Protein AF-A0A1J0RCM4-F1 (afdb_monomer_lite)

Structure (mmCIF, N/CA/C/O backbone):
data_AF-A0A1J0RCM4-F1
#
_entry.id   AF-A0A1J0RCM4-F1
#
loop_
_atom_site.group_PDB
_atom_site.id
_atom_site.type_symbol
_atom_site.label_atom_id
_atom_site.label_alt_id
_atom_site.label_comp_id
_atom_site.label_asym_id
_atom_site.label_entity_id
_atom_site.label_seq_id
_atom_site.pdbx_PDB_ins_code
_atom_site.Cartn_x
_atom_site.Cartn_y
_atom_site.Cartn_z
_atom_site.occupancy
_atom_site.B_iso_or_equiv
_atom_site.auth_seq_id
_atom_site.auth_comp_id
_atom_site.auth_asym_id
_atom_site.auth_atom_id
_atom_site.pdbx_PDB_model_num
ATOM 1 N N . MET A 1 1 ? -13.406 -17.274 -15.883 1.00 22.22 1 MET A N 1
ATOM 2 C CA . MET A 1 1 ? -13.933 -17.683 -17.200 1.00 22.22 1 MET A CA 1
ATOM 3 C C . MET A 1 1 ? -12.863 -17.344 -18.228 1.00 22.22 1 MET A C 1
ATOM 5 O O . MET A 1 1 ? -12.580 -16.173 -18.388 1.00 22.22 1 MET A O 1
ATOM 9 N N . TRP A 1 2 ? -12.237 -18.380 -18.796 1.00 24.98 2 TRP A N 1
ATOM 10 C CA . TRP A 1 2 ? -11.418 -18.418 -20.020 1.00 24.98 2 TRP A CA 1
ATOM 11 C C . TRP A 1 2 ? -10.207 -17.475 -20.158 1.00 24.98 2 TRP A C 1
ATOM 13 O O . TRP A 1 2 ? -10.317 -16.319 -20.548 1.00 24.98 2 TRP A O 1
ATOM 23 N N . PHE A 1 3 ? -9.030 -18.076 -19.940 1.00 28.53 3 PHE A N 1
ATOM 24 C CA . PHE A 1 3 ? -7.767 -17.743 -20.602 1.00 28.53 3 PHE A CA 1
ATOM 25 C C . PHE A 1 3 ? -7.977 -17.642 -22.121 1.00 28.53 3 PHE A C 1
ATOM 27 O O . PHE A 1 3 ? -8.441 -18.603 -22.732 1.00 28.53 3 PHE A O 1
ATOM 34 N N . MET A 1 4 ? -7.558 -16.536 -22.735 1.00 30.33 4 MET A N 1
ATOM 35 C CA . MET A 1 4 ? -7.250 -16.499 -24.164 1.00 30.33 4 MET A CA 1
ATOM 36 C C . MET A 1 4 ? -5.783 -16.122 -24.341 1.00 30.33 4 MET A C 1
ATOM 38 O O . MET A 1 4 ? -5.404 -14.955 -24.334 1.00 30.33 4 MET A O 1
ATOM 42 N N . LEU A 1 5 ? -4.964 -17.165 -24.486 1.00 36.78 5 LEU A N 1
ATOM 43 C CA . LEU A 1 5 ? -3.654 -17.105 -25.119 1.00 36.78 5 LEU A CA 1
ATOM 44 C C . LEU A 1 5 ? -3.877 -16.741 -26.596 1.00 36.78 5 LEU A C 1
ATOM 46 O O . LEU A 1 5 ? -4.358 -17.571 -27.367 1.00 36.78 5 LEU A O 1
ATOM 50 N N . ALA A 1 6 ? -3.519 -15.527 -27.006 1.00 29.52 6 ALA A N 1
ATOM 51 C CA . ALA A 1 6 ? -3.380 -15.193 -28.419 1.00 29.52 6 ALA A CA 1
ATOM 52 C C . ALA A 1 6 ? -1.909 -15.362 -28.824 1.00 29.52 6 ALA A C 1
ATOM 54 O O . ALA A 1 6 ? -1.098 -14.443 -28.745 1.00 29.52 6 ALA A O 1
ATOM 55 N N . LEU A 1 7 ? -1.570 -16.586 -29.232 1.00 32.78 7 LEU A N 1
ATOM 56 C CA . LEU A 1 7 ? -0.400 -16.882 -30.053 1.00 32.78 7 LEU A CA 1
ATOM 57 C C . LEU A 1 7 ? -0.657 -16.331 -31.461 1.00 32.78 7 LEU A C 1
ATOM 59 O O . LEU A 1 7 ? -1.441 -16.909 -32.210 1.00 32.78 7 LEU A O 1
ATOM 63 N N . ALA A 1 8 ? 0.021 -15.250 -31.833 1.00 29.64 8 ALA A N 1
ATOM 64 C CA . ALA A 1 8 ? 0.187 -14.862 -33.230 1.00 29.64 8 ALA A CA 1
ATOM 65 C C . ALA A 1 8 ? 1.682 -14.896 -33.557 1.00 29.64 8 ALA A C 1
ATOM 67 O O . ALA A 1 8 ? 2.474 -14.114 -33.038 1.00 29.64 8 ALA A O 1
ATOM 68 N N . VAL A 1 9 ? 2.067 -15.871 -34.376 1.00 34.44 9 VAL A N 1
ATOM 69 C CA . VAL A 1 9 ? 3.432 -16.117 -34.838 1.00 34.44 9 VAL A CA 1
ATOM 70 C C . VAL A 1 9 ? 3.390 -16.201 -36.372 1.00 34.44 9 VAL A C 1
ATOM 72 O O . VAL A 1 9 ? 2.688 -17.051 -36.909 1.00 34.44 9 VAL A O 1
ATOM 75 N N . LEU A 1 10 ? 4.209 -15.339 -37.001 1.00 35.34 10 LEU A N 1
ATOM 76 C CA . LEU A 1 10 ? 4.848 -15.389 -38.338 1.00 35.34 10 LEU A CA 1
ATOM 77 C C . LEU A 1 10 ? 4.061 -15.019 -39.615 1.00 35.34 10 LEU A C 1
ATOM 79 O O . LEU A 1 10 ? 3.123 -15.720 -39.985 1.00 35.34 10 LEU A O 1
ATOM 83 N N . CYS A 1 11 ? 4.587 -14.037 -40.383 1.00 30.33 11 CYS A N 1
ATOM 84 C CA . CYS A 1 11 ? 5.241 -14.250 -41.704 1.00 30.33 11 CYS A CA 1
ATOM 85 C C . CYS A 1 11 ? 5.736 -12.951 -42.431 1.00 30.33 11 CYS A C 1
ATOM 87 O O . CYS A 1 11 ? 4.899 -12.202 -42.916 1.00 30.33 11 CYS A O 1
ATOM 89 N N . PHE A 1 12 ? 7.078 -12.820 -42.589 1.00 36.09 12 PHE A N 1
ATOM 90 C CA . PHE A 1 12 ? 7.938 -12.260 -43.693 1.00 36.09 12 PHE A CA 1
ATOM 91 C C . PHE A 1 12 ? 7.781 -10.797 -44.217 1.00 36.09 12 PHE A C 1
ATOM 93 O O . PHE A 1 12 ? 6.695 -10.252 -44.078 1.00 36.09 12 PHE A O 1
ATOM 100 N N . PRO A 1 13 ? 8.777 -10.162 -44.916 1.00 36.72 13 PRO A N 1
ATOM 101 C CA . PRO A 1 13 ? 10.105 -10.613 -45.393 1.00 36.72 13 PRO A CA 1
ATOM 102 C C . PRO A 1 13 ? 11.314 -9.710 -45.005 1.00 36.72 13 PRO A C 1
ATOM 104 O O . PRO A 1 13 ? 11.163 -8.580 -44.560 1.00 36.72 13 PRO A O 1
ATOM 107 N N . HIS A 1 14 ? 12.535 -10.207 -45.255 1.00 39.91 14 HIS A N 1
ATOM 108 C CA . HIS A 1 14 ? 13.794 -9.455 -45.134 1.00 39.91 14 HIS A CA 1
ATOM 109 C C . HIS A 1 14 ? 13.891 -8.314 -46.166 1.00 39.91 14 HIS A C 1
ATOM 111 O O . HIS A 1 14 ? 13.821 -8.565 -47.372 1.00 39.91 14 HIS A O 1
ATOM 117 N N . GLY A 1 15 ? 14.163 -7.092 -45.700 1.00 25.41 15 GLY A N 1
ATOM 118 C CA . GLY A 1 15 ? 14.541 -5.943 -46.526 1.00 25.41 15 GLY A CA 1
ATOM 119 C C . GLY A 1 15 ? 15.299 -4.902 -45.698 1.00 25.41 15 GLY A C 1
ATOM 120 O O . GLY A 1 15 ? 14.783 -4.391 -44.713 1.00 25.41 15 GLY A O 1
ATOM 121 N N . ALA A 1 16 ? 16.547 -4.623 -46.069 1.00 35.47 16 ALA A N 1
ATOM 122 C CA . ALA A 1 16 ? 17.461 -3.768 -45.317 1.00 35.47 16 ALA A CA 1
ATOM 123 C C . ALA A 1 16 ? 17.068 -2.273 -45.317 1.00 35.47 16 ALA A C 1
ATOM 125 O O . ALA A 1 16 ? 16.639 -1.738 -46.339 1.00 35.47 16 ALA A O 1
ATOM 126 N N . ASN A 1 17 ? 17.368 -1.615 -44.186 1.00 35.16 17 ASN A N 1
ATOM 127 C CA . ASN A 1 17 ? 17.372 -0.167 -43.890 1.00 35.16 17 ASN A CA 1
ATOM 128 C C . ASN A 1 17 ? 16.054 0.501 -43.455 1.00 35.16 17 ASN A C 1
ATOM 130 O O . ASN A 1 17 ? 15.842 1.685 -43.704 1.00 35.16 17 ASN A O 1
ATOM 134 N N . GLY A 1 18 ? 15.233 -0.225 -42.705 1.00 37.25 18 GLY A N 1
ATOM 135 C CA . GLY A 1 18 ? 14.242 0.322 -41.779 1.00 37.25 18 GLY A CA 1
ATOM 136 C C . GLY A 1 18 ? 14.184 -0.592 -40.559 1.00 37.25 18 GLY A C 1
ATOM 137 O O . GLY A 1 18 ? 14.532 -1.768 -40.659 1.00 37.25 18 GLY A O 1
ATOM 138 N N . ALA A 1 19 ? 13.811 -0.073 -39.396 1.00 47.53 19 ALA A N 1
ATOM 139 C CA . ALA A 1 19 ? 13.501 -0.955 -38.285 1.00 47.53 19 ALA A CA 1
ATOM 140 C C . ALA A 1 19 ? 12.273 -1.805 -38.642 1.00 47.53 19 ALA A C 1
ATOM 142 O O . ALA A 1 19 ? 11.250 -1.241 -39.024 1.00 47.53 19 ALA A O 1
ATOM 143 N N . GLU A 1 20 ? 12.370 -3.133 -38.554 1.00 54.16 20 GLU A N 1
ATOM 144 C CA . GLU A 1 20 ? 11.209 -4.005 -38.761 1.00 54.16 20 GLU A CA 1
ATOM 145 C C . GLU A 1 20 ? 10.108 -3.654 -37.738 1.00 54.16 20 GLU A C 1
ATOM 147 O O . GLU A 1 20 ? 10.384 -3.381 -36.564 1.00 54.16 20 GLU A O 1
ATOM 152 N N . GLU A 1 21 ? 8.853 -3.614 -38.187 1.00 61.84 21 GLU A N 1
ATOM 153 C CA . GLU A 1 21 ? 7.723 -3.269 -37.324 1.00 61.84 21 GLU A CA 1
ATOM 154 C C . GLU A 1 21 ? 7.518 -4.336 -36.231 1.00 61.84 21 GLU A C 1
ATOM 156 O O . GLU A 1 21 ? 7.520 -5.537 -36.489 1.00 61.84 21 GLU A O 1
ATOM 161 N N . ASN A 1 22 ? 7.274 -3.883 -35.002 1.00 63.41 22 ASN A N 1
ATOM 162 C CA . ASN A 1 22 ? 6.931 -4.656 -33.807 1.00 63.41 22 ASN A CA 1
ATOM 163 C C . ASN A 1 22 ? 7.960 -5.708 -33.356 1.00 63.41 22 ASN A C 1
ATOM 165 O O . ASN A 1 22 ? 7.596 -6.635 -32.628 1.00 63.41 22 ASN A O 1
ATOM 169 N N . VAL A 1 23 ? 9.239 -5.560 -33.715 1.00 74.00 23 VAL A N 1
ATOM 170 C CA . VAL A 1 23 ? 10.319 -6.467 -33.270 1.00 74.00 23 VAL A CA 1
ATOM 171 C C . VAL A 1 23 ? 10.417 -6.634 -31.752 1.00 74.00 23 VAL A C 1
ATOM 173 O O . VAL A 1 23 ? 10.721 -7.726 -31.286 1.00 74.00 23 VAL A O 1
ATOM 176 N N . ASN A 1 24 ? 10.100 -5.585 -30.993 1.00 79.94 24 ASN A N 1
ATOM 177 C CA . ASN A 1 24 ? 10.142 -5.550 -29.532 1.00 79.94 24 ASN A CA 1
ATOM 178 C C . ASN A 1 24 ? 8.736 -5.530 -28.907 1.00 79.94 24 ASN A C 1
ATOM 180 O O . ASN A 1 24 ? 8.565 -5.185 -27.735 1.00 79.94 24 ASN A O 1
ATOM 184 N N . GLY A 1 25 ? 7.695 -5.835 -29.690 1.00 80.31 25 GLY A N 1
ATOM 185 C CA . GLY A 1 25 ? 6.307 -5.674 -29.258 1.00 80.31 25 GLY A CA 1
ATOM 186 C C . GLY A 1 25 ? 5.918 -6.575 -28.085 1.00 80.31 25 GLY A C 1
ATOM 187 O O . GLY A 1 25 ? 5.119 -6.178 -27.237 1.00 80.31 25 GLY A O 1
ATOM 188 N N . ALA A 1 26 ? 6.507 -7.772 -27.994 1.00 82.88 26 ALA A N 1
ATOM 189 C CA . ALA A 1 26 ? 6.241 -8.692 -26.891 1.00 82.88 26 ALA A CA 1
ATOM 190 C C . ALA A 1 26 ? 6.806 -8.157 -25.566 1.00 82.88 26 ALA A C 1
ATOM 192 O O . ALA A 1 26 ? 6.108 -8.148 -24.552 1.00 82.88 26 ALA A O 1
ATOM 193 N N . GLU A 1 27 ? 8.047 -7.677 -25.586 1.00 85.62 27 GLU A N 1
ATOM 194 C CA . GLU A 1 27 ? 8.733 -7.077 -24.448 1.00 85.62 27 GLU A CA 1
ATOM 195 C C . GLU A 1 27 ? 8.030 -5.786 -24.028 1.00 85.62 27 GLU A C 1
ATOM 197 O O . GLU A 1 27 ? 7.700 -5.622 -22.853 1.00 85.62 27 GLU A O 1
ATOM 202 N N . PHE A 1 28 ? 7.716 -4.915 -24.992 1.00 86.75 28 PHE A N 1
ATOM 203 C CA . PHE A 1 28 ? 6.984 -3.673 -24.756 1.00 86.75 28 PHE A CA 1
ATOM 204 C C . PHE A 1 28 ? 5.639 -3.924 -24.070 1.00 86.75 28 PHE A C 1
ATOM 206 O O . PHE A 1 28 ? 5.333 -3.272 -23.074 1.00 86.75 28 PHE A O 1
ATOM 213 N N . ASN A 1 29 ? 4.859 -4.905 -24.537 1.00 89.12 29 ASN A N 1
ATOM 214 C CA . ASN A 1 29 ? 3.566 -5.211 -23.931 1.00 89.12 29 ASN A CA 1
ATOM 215 C C . ASN A 1 29 ? 3.705 -5.652 -22.463 1.00 89.12 29 ASN A C 1
ATOM 217 O O . ASN A 1 29 ? 2.969 -5.173 -21.600 1.00 89.12 29 ASN A O 1
ATOM 221 N N . VAL A 1 30 ? 4.678 -6.517 -22.157 1.00 89.69 30 VAL A N 1
ATOM 222 C CA . VAL A 1 30 ? 4.944 -6.945 -20.774 1.00 89.69 30 VAL A CA 1
ATOM 223 C C . VAL A 1 30 ? 5.365 -5.760 -19.899 1.00 89.69 30 VAL A C 1
ATOM 225 O O . VAL A 1 30 ? 4.837 -5.598 -18.796 1.00 89.69 30 VAL A O 1
ATOM 228 N N . LEU A 1 31 ? 6.256 -4.892 -20.391 1.00 92.06 31 LEU A N 1
ATOM 229 C CA . LEU A 1 31 ? 6.667 -3.696 -19.652 1.00 92.06 31 LEU A CA 1
ATOM 230 C C . LEU A 1 31 ? 5.522 -2.686 -19.491 1.00 92.06 31 LEU A C 1
ATOM 232 O O . LEU A 1 31 ? 5.479 -1.985 -18.481 1.00 92.06 31 LEU A O 1
ATOM 236 N N . CYS A 1 32 ? 4.565 -2.626 -20.419 1.00 92.62 32 CYS A N 1
ATOM 237 C CA . CYS A 1 32 ? 3.370 -1.797 -20.276 1.00 92.62 32 CYS A CA 1
ATOM 238 C C . CYS A 1 32 ? 2.431 -2.294 -19.176 1.00 92.62 32 CYS A C 1
ATOM 240 O O . CYS A 1 32 ? 1.930 -1.474 -18.406 1.00 92.62 32 CYS A O 1
ATOM 242 N N . HIS A 1 33 ? 2.235 -3.611 -19.047 1.00 92.75 33 HIS A N 1
ATOM 243 C CA . HIS A 1 33 ? 1.489 -4.180 -17.919 1.00 92.75 33 HIS A CA 1
ATOM 244 C C . HIS A 1 33 ? 2.131 -3.800 -16.580 1.00 92.75 33 HIS A C 1
ATOM 246 O O . HIS A 1 33 ? 1.452 -3.280 -15.693 1.00 92.75 33 HIS A O 1
ATOM 252 N N . MET A 1 34 ? 3.453 -3.975 -16.459 1.00 93.50 34 MET A N 1
ATOM 253 C CA . MET A 1 34 ? 4.180 -3.565 -15.255 1.00 93.50 34 MET A CA 1
ATOM 254 C C . MET A 1 34 ? 4.061 -2.059 -15.009 1.00 93.50 34 MET A C 1
ATOM 256 O O . MET A 1 34 ? 3.769 -1.646 -13.891 1.00 93.50 34 MET A O 1
ATOM 260 N N . THR A 1 35 ? 4.245 -1.243 -16.051 1.00 95.31 35 THR A N 1
ATOM 261 C CA . THR A 1 35 ? 4.197 0.222 -15.965 1.00 95.31 35 THR A CA 1
ATOM 262 C C . THR A 1 35 ? 2.842 0.686 -15.448 1.00 95.31 35 THR A C 1
ATOM 264 O O . THR A 1 35 ? 2.800 1.459 -14.500 1.00 95.31 35 THR A O 1
ATOM 267 N N . ASN A 1 36 ? 1.736 0.182 -16.001 1.00 95.44 36 ASN A N 1
ATOM 268 C CA . ASN A 1 36 ? 0.394 0.576 -15.570 1.00 95.44 36 ASN A CA 1
ATOM 269 C C . ASN A 1 36 ? 0.092 0.149 -14.129 1.00 95.44 36 ASN A C 1
ATOM 271 O O . ASN A 1 36 ? -0.503 0.927 -13.384 1.00 95.44 36 ASN A O 1
ATOM 275 N N . MET A 1 37 ? 0.505 -1.057 -13.729 1.00 94.81 37 MET A N 1
ATOM 276 C CA . MET A 1 37 ? 0.341 -1.555 -12.358 1.00 94.81 37 MET A CA 1
ATOM 277 C C . MET A 1 37 ? 1.138 -0.708 -11.354 1.00 94.81 37 MET A C 1
ATOM 279 O O . MET A 1 37 ? 0.587 -0.220 -10.365 1.00 94.81 37 MET A O 1
ATOM 283 N N . LEU A 1 38 ? 2.430 -0.495 -11.624 1.00 94.81 38 LEU A N 1
ATOM 284 C CA . LEU A 1 38 ? 3.325 0.292 -10.771 1.00 94.81 38 LEU A CA 1
ATOM 285 C C . LEU A 1 38 ? 2.893 1.761 -10.706 1.00 94.81 38 LEU A C 1
ATOM 287 O O . LEU A 1 38 ? 2.933 2.366 -9.639 1.00 94.81 38 LEU A O 1
ATOM 291 N N . ASP A 1 39 ? 2.448 2.331 -11.828 1.00 94.12 39 ASP A N 1
ATOM 292 C CA . ASP A 1 39 ? 1.973 3.710 -11.896 1.00 94.12 39 ASP A CA 1
ATOM 293 C C . ASP A 1 39 ? 0.660 3.889 -11.117 1.00 94.12 39 ASP A C 1
ATOM 295 O O . ASP A 1 39 ? 0.467 4.907 -10.454 1.00 94.12 39 ASP A O 1
ATOM 299 N N . ALA A 1 40 ? -0.240 2.907 -11.133 1.00 94.31 40 ALA A N 1
ATOM 300 C CA . ALA A 1 40 ? -1.503 3.012 -10.411 1.00 94.31 40 ALA A CA 1
ATOM 301 C C . ALA A 1 40 ? -1.350 2.953 -8.886 1.00 94.31 40 ALA A C 1
ATOM 303 O O . ALA A 1 40 ? -2.194 3.506 -8.180 1.00 94.31 40 ALA A O 1
ATOM 304 N N . GLU A 1 41 ? -0.306 2.285 -8.377 1.00 92.50 41 GLU A N 1
ATOM 305 C CA . GLU A 1 41 ? -0.064 2.073 -6.937 1.00 92.50 41 GLU A CA 1
ATOM 306 C C . GLU A 1 41 ? -1.279 1.496 -6.190 1.00 92.50 41 GLU A C 1
ATOM 308 O O . GLU A 1 41 ? -1.472 1.720 -4.989 1.00 92.50 41 GLU A O 1
ATOM 313 N N . LYS A 1 42 ? -2.127 0.766 -6.918 1.00 92.50 42 LYS A N 1
ATOM 314 C CA . LYS A 1 42 ? -3.333 0.156 -6.379 1.00 92.50 42 LYS A CA 1
ATOM 315 C C . LYS A 1 42 ? -2.954 -1.190 -5.783 1.00 92.50 42 LYS A C 1
ATOM 317 O O . LYS A 1 42 ? -2.781 -2.154 -6.515 1.00 92.50 42 LYS A O 1
ATOM 322 N N . LEU A 1 43 ? -2.777 -1.234 -4.469 1.00 89.62 43 LEU A N 1
ATOM 323 C CA . LEU A 1 43 ? -2.457 -2.468 -3.755 1.00 89.62 43 LEU A CA 1
ATOM 324 C C . LEU A 1 43 ? -3.707 -3.341 -3.633 1.00 89.62 43 LEU A C 1
ATOM 326 O O . LEU A 1 43 ? -4.809 -2.810 -3.460 1.00 89.62 43 LEU A O 1
ATOM 330 N N . GLU A 1 44 ? -3.528 -4.658 -3.694 1.00 85.00 44 GLU A N 1
ATOM 331 C CA . GLU A 1 44 ? -4.606 -5.591 -3.373 1.00 85.00 44 GLU A CA 1
ATOM 332 C C . GLU A 1 44 ? -5.057 -5.367 -1.923 1.00 85.00 44 GLU A C 1
ATOM 334 O O . GLU A 1 44 ? -4.260 -5.418 -0.982 1.00 85.00 44 GLU A O 1
ATOM 339 N N . GLN A 1 45 ? -6.348 -5.094 -1.733 1.00 74.75 45 GLN A N 1
ATOM 340 C CA . GLN A 1 45 ? -6.916 -4.954 -0.398 1.00 74.75 45 GLN A CA 1
ATOM 341 C C . GLN A 1 45 ? -7.402 -6.307 0.107 1.00 74.75 45 GLN A C 1
ATOM 343 O O . GLN A 1 45 ? -8.223 -6.969 -0.532 1.00 74.75 45 GLN A O 1
ATOM 348 N N . ALA A 1 46 ? -6.983 -6.677 1.315 1.00 66.19 46 ALA A N 1
ATOM 349 C CA . ALA A 1 46 ? -7.628 -7.768 2.026 1.00 66.19 46 ALA A CA 1
ATOM 350 C C . ALA A 1 46 ? -9.112 -7.414 2.242 1.00 66.19 46 ALA A C 1
ATOM 352 O O . ALA A 1 46 ? -9.441 -6.341 2.750 1.00 66.19 46 ALA A O 1
ATOM 353 N N . GLN A 1 47 ? -10.030 -8.304 1.858 1.00 61.19 47 GLN A N 1
ATOM 354 C CA . GLN A 1 47 ? -11.467 -8.096 2.064 1.00 61.19 47 GLN A CA 1
ATOM 355 C C . GLN A 1 47 ? -11.825 -8.203 3.558 1.00 61.19 47 GLN A C 1
ATOM 357 O O . GLN A 1 47 ? -12.292 -9.239 4.026 1.00 61.19 47 GLN A O 1
ATOM 362 N N . THR A 1 48 ? -11.610 -7.132 4.326 1.00 67.88 48 THR A N 1
ATOM 363 C CA . THR A 1 48 ? -11.828 -7.119 5.787 1.00 67.88 48 THR A CA 1
ATOM 364 C C . THR A 1 48 ? -12.800 -6.048 6.264 1.00 67.88 48 THR A C 1
ATOM 366 O O . THR A 1 48 ? -13.198 -6.084 7.426 1.00 67.88 48 THR A O 1
ATOM 369 N N . ALA A 1 49 ? -13.260 -5.140 5.398 1.00 73.38 49 ALA A N 1
ATOM 370 C CA . ALA A 1 49 ? -14.070 -3.984 5.802 1.00 73.38 49 ALA A CA 1
ATOM 371 C C . ALA A 1 49 ? -15.322 -4.356 6.628 1.00 73.38 49 ALA A C 1
ATOM 373 O O . ALA A 1 49 ? -15.618 -3.721 7.642 1.00 73.38 49 ALA A O 1
ATOM 374 N N . HIS A 1 50 ? -16.031 -5.426 6.249 1.00 74.19 50 HIS A N 1
ATOM 375 C CA . HIS A 1 50 ? -17.182 -5.924 7.012 1.00 74.19 50 HIS A CA 1
ATOM 376 C C . HIS A 1 50 ? -16.780 -6.466 8.395 1.00 74.19 50 HIS A C 1
ATOM 378 O O . HIS A 1 50 ? -17.464 -6.211 9.386 1.00 74.19 50 HIS A O 1
ATOM 384 N N . LEU A 1 51 ? -15.661 -7.194 8.480 1.00 78.75 51 LEU A N 1
ATOM 385 C CA . LEU A 1 51 ? -15.154 -7.742 9.741 1.00 78.75 51 LEU A CA 1
ATOM 386 C C . LEU A 1 51 ? -14.693 -6.630 10.684 1.00 78.75 51 LEU A C 1
ATOM 388 O O . LEU A 1 51 ? -14.966 -6.695 11.879 1.00 78.75 51 LEU A O 1
ATOM 392 N N . GLU A 1 52 ? -14.055 -5.589 10.155 1.00 81.31 52 GLU A N 1
ATOM 393 C CA . GLU A 1 52 ? -13.643 -4.424 10.937 1.00 81.31 52 GLU A CA 1
ATOM 394 C C . GLU A 1 52 ? -14.837 -3.658 11.500 1.00 81.31 52 GLU A C 1
ATOM 396 O O . GLU A 1 52 ? -14.836 -3.299 12.676 1.00 81.31 52 GLU A O 1
ATOM 401 N N . SER A 1 53 ? -15.870 -3.438 10.682 1.00 84.88 53 SER A N 1
ATOM 402 C CA . SER A 1 53 ? -17.101 -2.791 11.134 1.00 84.88 53 SER A CA 1
ATOM 403 C C . SER A 1 53 ? -17.787 -3.613 12.227 1.00 84.88 53 SER A C 1
ATOM 405 O O . SER A 1 53 ? -18.104 -3.071 13.285 1.00 84.88 53 SER A O 1
ATOM 407 N N . ALA A 1 54 ? -17.934 -4.926 12.026 1.00 86.81 54 ALA A N 1
ATOM 408 C CA . ALA A 1 54 ? -18.529 -5.817 13.018 1.00 86.81 54 ALA A CA 1
ATOM 409 C C . ALA A 1 54 ? -17.721 -5.855 14.329 1.00 86.81 54 ALA A C 1
ATOM 411 O O . ALA A 1 54 ? -18.304 -5.788 15.413 1.00 86.81 54 ALA A O 1
ATOM 412 N N . ALA A 1 55 ? -16.388 -5.915 14.243 1.00 87.06 55 ALA A N 1
ATOM 413 C CA . ALA A 1 55 ? -15.503 -5.878 15.404 1.00 87.06 55 ALA A CA 1
ATOM 414 C C . ALA A 1 55 ? -15.635 -4.556 16.172 1.00 87.06 55 ALA A C 1
ATOM 416 O O . ALA A 1 55 ? -15.752 -4.573 17.398 1.00 87.06 55 ALA A O 1
ATOM 417 N N . GLN A 1 56 ? -15.692 -3.425 15.463 1.00 89.19 56 GLN A N 1
ATOM 418 C CA . GLN A 1 56 ? -15.875 -2.109 16.069 1.00 89.19 56 GLN A CA 1
ATOM 419 C C . GLN A 1 56 ? -17.237 -1.991 16.764 1.00 89.19 56 GLN A C 1
ATOM 421 O O . GLN A 1 56 ? -17.306 -1.521 17.898 1.00 89.19 56 GLN A O 1
ATOM 426 N N . THR A 1 57 ? -18.316 -2.450 16.124 1.00 91.19 57 THR A N 1
ATOM 427 C CA . THR A 1 57 ? -19.655 -2.469 16.728 1.00 91.19 57 THR A CA 1
ATOM 428 C C . THR A 1 57 ? -19.685 -3.337 17.984 1.00 91.19 57 THR A C 1
ATOM 430 O O . THR A 1 57 ? -20.194 -2.898 19.016 1.00 91.19 57 THR A O 1
ATOM 433 N N . ALA A 1 58 ? -19.109 -4.543 17.931 1.00 91.38 58 ALA A N 1
ATOM 434 C CA . ALA A 1 58 ? -19.044 -5.443 19.079 1.00 91.38 58 ALA A CA 1
ATOM 435 C C . ALA A 1 58 ? -18.230 -4.841 20.234 1.00 91.38 58 ALA A C 1
ATOM 437 O O . ALA A 1 58 ? -18.669 -4.886 21.384 1.00 91.38 58 ALA A O 1
ATOM 438 N N . TRP A 1 59 ? -17.076 -4.240 19.931 1.00 93.19 59 TRP A N 1
ATOM 439 C CA . TRP A 1 59 ? -16.259 -3.519 20.904 1.00 93.19 59 TRP A CA 1
ATOM 440 C C . TRP A 1 59 ? -17.052 -2.395 21.578 1.00 93.19 59 TRP A C 1
ATOM 442 O O . TRP A 1 59 ? -17.145 -2.370 22.805 1.00 93.19 59 TRP A O 1
ATOM 452 N N . THR A 1 60 ? -17.673 -1.510 20.792 1.00 91.88 60 THR A N 1
ATOM 453 C CA . THR A 1 60 ? -18.468 -0.392 21.315 1.00 91.88 60 THR A CA 1
ATOM 454 C C . THR A 1 60 ? -19.616 -0.875 22.198 1.00 91.88 60 THR A C 1
ATOM 456 O O . THR A 1 60 ? -19.853 -0.302 23.258 1.00 91.88 60 THR A O 1
ATOM 459 N N . GLU A 1 61 ? -20.310 -1.948 21.819 1.00 92.88 61 GLU A N 1
ATOM 460 C CA . GLU A 1 61 ? -21.400 -2.486 22.634 1.00 92.88 61 GLU A CA 1
ATOM 461 C C . GLU A 1 61 ? -20.889 -3.058 23.971 1.00 92.88 61 GLU A C 1
ATOM 463 O O . GLU A 1 61 ? -21.463 -2.767 25.022 1.00 92.88 61 GLU A O 1
ATOM 468 N N . ILE A 1 62 ? -19.779 -3.808 23.963 1.00 92.94 62 ILE A N 1
ATOM 469 C CA . ILE A 1 62 ? -19.152 -4.353 25.182 1.00 92.94 62 ILE A CA 1
ATOM 470 C C . ILE A 1 62 ? -18.687 -3.227 26.115 1.00 92.94 62 ILE A C 1
ATOM 472 O O . ILE A 1 62 ? -18.926 -3.287 27.323 1.00 92.94 62 ILE A O 1
ATOM 476 N N . ASP A 1 63 ? -18.046 -2.199 25.566 1.00 91.38 63 ASP A N 1
ATOM 477 C CA . ASP A 1 63 ? -17.558 -1.031 26.302 1.00 91.38 63 ASP A CA 1
ATOM 478 C C . ASP A 1 63 ? -18.716 -0.206 26.901 1.00 91.38 63 ASP A C 1
ATOM 480 O O . ASP A 1 63 ? -18.667 0.204 28.065 1.00 91.38 63 ASP A O 1
ATOM 484 N N . ASN A 1 64 ? -19.825 -0.047 26.172 1.00 91.44 64 ASN A N 1
ATOM 485 C CA . ASN A 1 64 ? -21.027 0.613 26.687 1.00 91.44 64 ASN A CA 1
ATOM 486 C C . ASN A 1 64 ? -21.676 -0.179 27.832 1.00 91.44 64 ASN A C 1
ATOM 488 O O . ASN A 1 64 ? -22.008 0.401 28.870 1.00 91.44 64 ASN A O 1
ATOM 492 N N . ILE A 1 65 ? -21.808 -1.506 27.689 1.00 89.56 65 ILE A N 1
ATOM 493 C CA . ILE A 1 65 ? -22.311 -2.388 28.757 1.00 89.56 65 ILE A CA 1
ATOM 494 C C . ILE A 1 65 ? -21.406 -2.297 29.987 1.00 89.56 65 ILE A C 1
ATOM 496 O O . ILE A 1 65 ? -21.894 -2.192 31.115 1.00 89.56 65 ILE A O 1
ATOM 500 N N . PHE A 1 66 ? -20.088 -2.307 29.795 1.00 88.06 66 PHE A N 1
ATOM 501 C CA . PHE A 1 66 ? -19.150 -2.176 30.900 1.00 88.06 66 PHE A CA 1
ATOM 502 C C . PHE A 1 66 ? -19.244 -0.797 31.569 1.00 88.06 66 PHE A C 1
ATOM 504 O O . PHE A 1 66 ? -19.213 -0.724 32.793 1.00 88.06 66 PHE A O 1
ATOM 511 N N . THR A 1 67 ? -19.454 0.279 30.804 1.00 88.75 67 THR A N 1
ATOM 512 C CA . THR A 1 67 ? -19.606 1.658 31.311 1.00 88.75 67 THR A CA 1
ATOM 513 C C . THR A 1 67 ? -20.790 1.808 32.279 1.00 88.75 67 THR A C 1
ATOM 515 O O . THR A 1 67 ? -20.699 2.563 33.249 1.00 88.75 67 THR A O 1
ATOM 518 N N . ILE A 1 68 ? -21.887 1.069 32.072 1.00 88.81 68 ILE A N 1
ATOM 519 C CA . ILE A 1 68 ? -23.087 1.130 32.932 1.00 88.81 68 ILE A CA 1
ATOM 520 C C . ILE A 1 68 ? -23.158 0.043 34.018 1.00 88.81 68 ILE A C 1
ATOM 522 O O . ILE A 1 68 ? -24.055 0.086 34.860 1.00 88.81 68 ILE A O 1
ATOM 526 N N . THR A 1 69 ? -22.241 -0.927 34.019 1.00 87.31 69 THR A N 1
ATOM 527 C CA . THR A 1 69 ? -22.187 -2.027 35.001 1.00 87.31 69 THR A CA 1
ATOM 528 C C . THR A 1 69 ? -20.880 -2.160 35.809 1.00 87.31 69 THR A C 1
ATOM 530 O O . THR A 1 69 ? -20.654 -3.240 36.381 1.00 87.31 69 THR A O 1
ATOM 533 N N . PRO A 1 70 ? -19.989 -1.148 35.910 1.00 83.25 70 PRO A N 1
ATOM 534 C CA . PRO A 1 70 ? -18.746 -1.341 36.631 1.00 83.25 70 PRO A CA 1
ATOM 535 C C . PRO A 1 70 ? -18.983 -1.209 38.146 1.00 83.25 70 PRO A C 1
ATOM 537 O O . PRO A 1 70 ? -20.087 -0.907 38.607 1.00 83.25 70 PRO A O 1
ATOM 540 N N . ASN A 1 71 ? -17.941 -1.452 38.947 1.00 81.31 71 ASN A N 1
ATOM 541 C CA . ASN A 1 71 ? -18.005 -1.215 40.393 1.00 81.31 71 ASN A CA 1
ATOM 542 C C . ASN A 1 71 ? -18.231 0.278 40.717 1.00 81.31 71 ASN A C 1
ATOM 544 O O . ASN A 1 71 ? -18.007 1.138 39.870 1.00 81.31 71 ASN A O 1
ATOM 548 N N . GLU A 1 72 ? -18.653 0.594 41.943 1.00 80.06 72 GLU A N 1
ATOM 549 C CA . GLU A 1 72 ? -19.022 1.965 42.343 1.00 80.06 72 GLU A CA 1
ATOM 550 C C . GLU A 1 72 ? -17.906 3.002 42.166 1.00 80.06 72 GLU A C 1
ATOM 552 O O . GLU A 1 72 ? -18.172 4.121 41.729 1.00 80.06 72 GLU A O 1
ATOM 557 N N . SER A 1 73 ? -16.657 2.646 42.477 1.00 76.94 73 SER A N 1
ATOM 558 C CA . SER A 1 73 ? -15.518 3.558 42.319 1.00 76.94 73 SER A CA 1
ATOM 559 C C . SER A 1 73 ? -15.289 3.887 40.840 1.00 76.94 73 SER A C 1
ATOM 561 O O . SER A 1 73 ? -15.292 5.057 40.460 1.00 76.94 73 SER A O 1
ATOM 563 N N . TYR A 1 74 ? -15.228 2.864 39.983 1.00 81.75 74 TYR A N 1
ATOM 564 C CA . TYR A 1 74 ? -15.123 3.037 38.531 1.00 81.75 74 TYR A CA 1
ATOM 565 C C . TYR A 1 74 ? -16.342 3.744 37.936 1.00 81.75 74 TYR A C 1
ATOM 567 O O . TYR A 1 74 ? -16.219 4.521 37.001 1.00 81.75 74 TYR A O 1
ATOM 575 N N . TYR A 1 75 ? -17.542 3.480 38.447 1.00 79.25 75 TYR A N 1
ATOM 576 C CA . TYR A 1 75 ? -18.761 4.099 37.941 1.00 79.25 75 TYR A CA 1
ATOM 577 C C . TYR A 1 75 ? -18.746 5.619 38.169 1.00 79.25 75 TYR A C 1
ATOM 579 O O . TYR A 1 75 ? -19.165 6.374 37.290 1.00 79.25 75 TYR A O 1
ATOM 587 N N . LYS A 1 76 ? -18.216 6.073 39.313 1.00 82.31 76 LYS A N 1
ATOM 588 C CA . LYS A 1 76 ? -18.137 7.495 39.687 1.00 82.31 76 LYS A CA 1
ATOM 589 C C . LYS A 1 76 ? -16.976 8.238 39.023 1.00 82.31 76 LYS A C 1
ATOM 591 O O . LYS A 1 76 ? -17.167 9.369 38.574 1.00 82.31 76 LYS A O 1
ATOM 596 N N . GLU A 1 77 ? -15.803 7.610 38.969 1.00 84.31 77 GLU A N 1
ATOM 597 C CA . GLU A 1 77 ? -14.533 8.270 38.616 1.00 84.31 77 GLU A CA 1
ATOM 598 C C . GLU A 1 77 ? -13.893 7.742 37.327 1.00 84.31 77 GLU A C 1
ATOM 600 O O . GLU A 1 77 ? -12.898 8.290 36.850 1.00 84.31 77 GLU A O 1
ATOM 605 N N . GLY A 1 78 ? -14.454 6.688 36.744 1.00 81.81 78 GLY A N 1
ATOM 606 C CA . GLY A 1 78 ? -13.934 6.064 35.539 1.00 81.81 78 GLY A CA 1
ATOM 607 C C . GLY A 1 78 ? -12.664 5.250 35.758 1.00 81.81 78 GLY A C 1
ATOM 608 O O . GLY A 1 78 ? -12.242 5.014 36.895 1.00 81.81 78 GLY A O 1
ATOM 609 N N . PRO A 1 79 ? -12.054 4.789 34.655 1.00 75.94 79 PRO A N 1
ATOM 610 C CA . PRO A 1 79 ? -10.873 3.959 34.705 1.00 75.94 79 PRO A CA 1
ATOM 611 C C . PRO A 1 79 ? -9.654 4.670 35.266 1.00 75.94 79 PRO A C 1
ATOM 613 O O . PRO A 1 79 ? -9.331 5.767 34.819 1.00 75.94 79 PRO A O 1
ATOM 616 N N . LEU A 1 80 ? -8.975 4.035 36.227 1.00 74.25 80 LEU A N 1
ATOM 617 C CA . LEU A 1 80 ? -7.682 4.511 36.713 1.00 74.25 80 LEU A CA 1
ATOM 618 C C . LEU A 1 80 ? -6.620 4.370 35.608 1.00 74.25 80 LEU A C 1
ATOM 620 O O . LEU A 1 80 ? -6.714 3.445 34.793 1.00 74.25 80 LEU A O 1
ATOM 624 N N . PRO A 1 81 ? -5.599 5.247 35.591 1.00 68.69 81 PRO A N 1
ATOM 625 C CA . PRO A 1 81 ? -4.434 5.083 34.728 1.00 68.69 81 PRO A CA 1
ATOM 626 C C . PRO A 1 81 ? -3.789 3.703 34.901 1.00 68.69 81 PRO A C 1
ATOM 628 O O . PRO A 1 81 ? -3.912 3.070 35.954 1.00 68.69 81 PRO A O 1
ATOM 631 N N . GLN A 1 82 ? -3.086 3.239 33.866 1.00 64.06 82 GLN A N 1
ATOM 632 C CA . GLN A 1 82 ? -2.398 1.951 33.912 1.00 64.06 82 GLN A CA 1
ATOM 633 C C . GLN A 1 82 ? -1.431 1.873 35.099 1.00 64.06 82 GLN A C 1
ATOM 635 O O . GLN A 1 82 ? -0.753 2.833 35.469 1.00 64.06 82 GLN A O 1
ATOM 640 N N . THR A 1 83 ? -1.360 0.689 35.700 1.00 53.47 83 THR A N 1
ATOM 641 C CA . THR A 1 83 ? -0.447 0.410 36.806 1.00 53.47 83 THR A CA 1
ATOM 642 C C . THR A 1 83 ? 0.995 0.594 36.321 1.00 53.47 83 THR A C 1
ATOM 644 O O . THR A 1 83 ? 1.415 -0.085 35.389 1.00 53.47 83 THR A O 1
ATOM 647 N N . GLY A 1 84 ? 1.742 1.522 36.928 1.00 56.75 84 GLY A N 1
ATOM 648 C CA . GLY A 1 84 ? 3.115 1.866 36.526 1.00 56.75 84 GLY A CA 1
ATOM 649 C C . GLY A 1 84 ? 3.263 3.181 35.750 1.00 56.75 84 GLY A C 1
ATOM 650 O O . GLY A 1 84 ? 4.389 3.583 35.468 1.00 56.75 84 GLY A O 1
ATOM 651 N N . SER A 1 85 ? 2.169 3.882 35.434 1.00 68.19 85 SER A N 1
ATOM 652 C CA . SER A 1 85 ? 2.241 5.258 34.926 1.00 68.19 85 SER A CA 1
ATOM 653 C C . SER A 1 85 ? 2.681 6.248 36.022 1.00 68.19 85 SER A C 1
ATOM 655 O O . SER A 1 85 ? 2.411 6.005 37.204 1.00 68.19 85 SER A O 1
ATOM 657 N N . PRO A 1 86 ? 3.331 7.376 35.660 1.00 75.62 86 PRO A N 1
ATOM 658 C CA . PRO A 1 86 ? 3.571 8.479 36.589 1.00 75.62 86 PRO A CA 1
ATOM 659 C C . PRO A 1 86 ? 2.264 8.945 37.255 1.00 75.62 86 PRO A C 1
ATOM 661 O O . PRO A 1 86 ? 1.195 8.765 36.661 1.00 75.62 86 PRO A O 1
ATOM 664 N N . PRO A 1 87 ? 2.324 9.560 38.454 1.00 78.69 87 PRO A N 1
ATOM 665 C CA . PRO A 1 87 ? 1.149 10.149 39.085 1.00 78.69 87 PRO A CA 1
ATOM 666 C C . PRO A 1 87 ? 0.409 11.062 38.103 1.00 78.69 87 PRO A C 1
ATOM 668 O O . PRO A 1 87 ? 1.006 11.965 37.521 1.00 78.69 87 PRO A O 1
ATOM 671 N N . GLU A 1 88 ? -0.882 10.799 37.904 1.00 83.00 88 GLU A N 1
ATOM 672 C CA . GLU A 1 88 ? -1.731 11.603 37.025 1.00 83.00 88 GLU A CA 1
ATOM 673 C C . GLU A 1 88 ? -1.826 13.031 37.580 1.00 83.00 88 GLU A C 1
ATOM 675 O O . GLU A 1 88 ? -2.189 13.230 38.743 1.00 83.00 88 GLU A O 1
ATOM 680 N N . GLU A 1 89 ? -1.494 14.028 36.758 1.00 87.12 89 GLU A N 1
ATOM 681 C CA . GLU A 1 89 ? -1.654 15.433 37.131 1.00 87.12 89 GLU A CA 1
ATOM 682 C C . GLU A 1 89 ? -3.128 15.752 37.414 1.00 87.12 89 GLU A C 1
ATOM 684 O O . GLU A 1 89 ? -4.030 15.262 36.731 1.00 87.12 89 GLU A O 1
ATOM 689 N N . GLN A 1 90 ? -3.389 16.624 38.393 1.00 86.62 90 GLN A N 1
ATOM 690 C CA . GLN A 1 90 ? -4.751 16.907 38.860 1.00 86.62 90 GLN A CA 1
ATOM 691 C C . GLN A 1 90 ? -5.691 17.364 37.728 1.00 86.62 90 GLN A C 1
ATOM 693 O O . GLN A 1 90 ? -6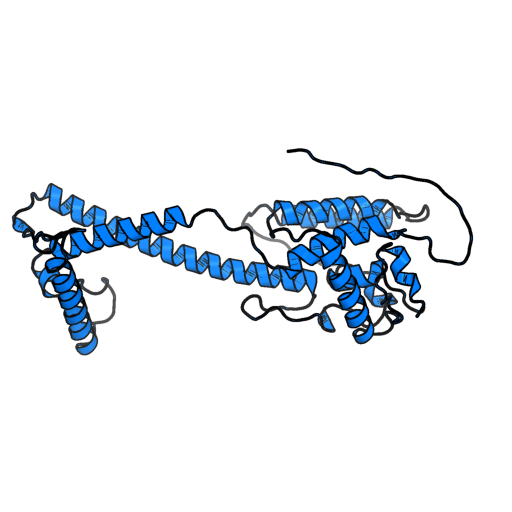.819 16.887 37.638 1.00 86.62 90 GLN A O 1
ATOM 698 N N . GLY A 1 91 ? -5.215 18.218 36.814 1.00 86.75 91 GLY A N 1
ATOM 699 C CA . GLY A 1 91 ? -6.013 18.663 35.666 1.00 86.75 91 GLY A CA 1
ATOM 700 C C . GLY A 1 91 ? -6.353 17.538 34.679 1.00 86.75 91 GLY A C 1
ATOM 701 O O . GLY A 1 91 ? -7.459 17.506 34.138 1.00 86.75 91 GLY A O 1
ATOM 702 N N . ALA A 1 92 ? -5.438 16.583 34.473 1.00 85.94 92 ALA A N 1
ATOM 703 C CA . ALA A 1 92 ? -5.682 15.409 33.635 1.00 85.94 92 ALA A CA 1
ATOM 704 C C . ALA A 1 92 ? -6.702 14.463 34.288 1.00 85.94 92 ALA A C 1
ATOM 706 O O . ALA A 1 92 ? -7.634 14.009 33.621 1.00 85.94 92 ALA A O 1
ATOM 707 N N . LYS A 1 93 ? -6.585 14.263 35.606 1.00 86.75 93 LYS A N 1
ATOM 708 C CA . LYS A 1 93 ? -7.537 13.488 36.406 1.00 86.75 93 LYS A CA 1
ATOM 709 C C . LYS A 1 93 ? -8.950 14.062 36.325 1.00 86.75 93 LYS A C 1
ATOM 711 O O . LYS A 1 93 ? -9.894 13.323 36.044 1.00 86.75 93 LYS A O 1
ATOM 716 N N . ASP A 1 94 ? -9.101 15.367 36.542 1.00 88.88 94 ASP A N 1
ATOM 717 C CA . ASP A 1 94 ? -10.409 16.027 36.514 1.00 88.88 94 ASP A CA 1
ATOM 718 C C . ASP A 1 94 ? -11.056 15.919 35.129 1.00 88.88 94 ASP A C 1
ATOM 720 O O . ASP A 1 94 ? -12.242 15.598 35.020 1.00 88.88 94 ASP A O 1
ATOM 724 N N . LYS A 1 95 ? -10.264 16.089 34.062 1.00 89.75 95 LYS A N 1
ATOM 725 C CA . LYS A 1 95 ? -10.728 15.901 32.685 1.00 89.75 95 LYS A CA 1
ATOM 726 C C . LYS A 1 95 ? -11.176 14.462 32.417 1.00 89.75 95 LYS A C 1
ATOM 728 O O . LYS A 1 95 ? -12.279 14.258 31.920 1.00 89.75 95 LYS A O 1
ATOM 733 N N . ARG A 1 96 ? -10.378 13.462 32.804 1.00 89.38 96 ARG A N 1
ATOM 734 C CA . ARG A 1 96 ? -10.724 12.039 32.648 1.00 89.38 96 ARG A CA 1
ATOM 735 C C . ARG A 1 96 ? -12.038 11.695 33.350 1.00 89.38 96 ARG A C 1
ATOM 737 O O . ARG A 1 96 ? -12.881 11.006 32.773 1.00 89.38 96 ARG A O 1
ATOM 744 N N . ILE A 1 97 ? -12.230 12.183 34.578 1.00 90.25 97 ILE A N 1
ATOM 745 C CA . ILE A 1 97 ? -13.468 11.976 35.340 1.00 90.25 97 ILE A CA 1
ATOM 746 C C . ILE A 1 97 ? -14.655 12.647 34.633 1.00 90.25 97 ILE A C 1
ATOM 748 O O . ILE A 1 97 ? -15.715 12.030 34.510 1.00 90.25 97 ILE A O 1
ATOM 752 N N . GLN A 1 98 ? -14.499 13.882 34.146 1.00 90.94 98 GLN A N 1
ATOM 753 C CA . GLN A 1 98 ? -15.557 14.586 33.412 1.00 90.94 98 GLN A CA 1
ATOM 754 C C . GLN A 1 98 ? -15.947 13.861 32.120 1.00 90.94 98 GLN A C 1
ATOM 756 O O . GLN A 1 98 ? -17.136 13.622 31.897 1.00 90.94 98 GLN A O 1
ATOM 761 N N . ASP A 1 99 ? -14.966 13.453 31.313 1.00 89.75 99 ASP A N 1
ATOM 762 C CA . ASP A 1 99 ? -15.183 12.717 30.063 1.00 89.75 99 ASP A CA 1
ATOM 763 C C . ASP A 1 99 ? -15.901 11.385 30.333 1.00 89.75 99 ASP A C 1
ATOM 765 O O . ASP A 1 99 ? -16.873 11.028 29.657 1.00 89.75 99 ASP A O 1
ATOM 769 N N . TRP A 1 100 ? -15.495 10.680 31.393 1.00 89.88 100 TRP A N 1
ATOM 770 C CA . TRP A 1 100 ? -16.159 9.460 31.839 1.00 89.88 100 TRP A CA 1
ATOM 771 C C . TRP A 1 100 ? -17.618 9.700 32.241 1.00 89.88 100 TRP A C 1
ATOM 773 O O . TRP A 1 100 ? -18.524 8.988 31.798 1.00 89.88 100 TRP A O 1
ATOM 783 N N . GLN A 1 101 ? -17.874 10.719 33.063 1.00 91.38 101 GLN A N 1
ATOM 784 C CA . GLN A 1 101 ? -19.226 11.056 33.501 1.00 91.38 101 GLN A CA 1
ATOM 785 C C . GLN A 1 101 ? -20.120 11.485 32.334 1.00 91.38 101 GLN A C 1
ATOM 787 O O . GLN A 1 101 ? -21.311 11.162 32.339 1.00 91.38 101 GLN A O 1
ATOM 792 N N . ALA A 1 102 ? -19.568 12.179 31.337 1.00 91.38 102 ALA A N 1
ATOM 793 C CA . ALA A 1 102 ? -20.276 12.548 30.118 1.00 91.38 102 ALA A CA 1
ATOM 794 C C . ALA A 1 102 ? -20.673 11.306 29.307 1.00 91.38 102 ALA A C 1
ATOM 796 O O . ALA A 1 102 ? -21.856 11.133 29.002 1.00 91.38 102 ALA A O 1
ATOM 797 N N . LYS A 1 103 ? -19.725 10.392 29.051 1.00 90.75 103 LYS A N 1
ATOM 798 C CA . LYS A 1 103 ? -19.986 9.114 28.367 1.00 90.75 103 LYS A CA 1
ATOM 799 C C . LYS A 1 103 ? -21.050 8.294 29.095 1.00 90.75 103 LYS A C 1
ATOM 801 O O . LYS A 1 103 ? -22.014 7.834 28.486 1.00 90.75 103 LYS A O 1
ATOM 806 N N . ARG A 1 104 ? -20.930 8.160 30.417 1.00 91.12 104 ARG A N 1
ATOM 807 C CA . ARG A 1 104 ? -21.910 7.458 31.256 1.00 91.12 104 ARG A CA 1
ATOM 808 C C . ARG A 1 104 ? -23.313 8.051 31.115 1.00 91.12 104 ARG A C 1
ATOM 810 O O . ARG A 1 104 ? -24.257 7.314 30.835 1.00 91.12 104 ARG A O 1
ATOM 817 N N . LYS A 1 105 ? -23.454 9.375 31.264 1.00 90.38 105 LYS A N 1
ATOM 818 C CA . LYS A 1 105 ? -24.743 10.073 31.098 1.00 90.38 105 LYS A CA 1
ATOM 819 C C . LYS A 1 105 ? -25.320 9.871 29.698 1.00 90.38 105 LYS A C 1
ATOM 821 O O . LYS A 1 105 ? -26.529 9.711 29.556 1.00 90.38 105 LYS A O 1
ATOM 826 N N . GLN A 1 106 ? -24.479 9.868 28.665 1.00 91.56 106 GLN A N 1
ATOM 827 C CA . GLN A 1 106 ? -24.912 9.587 27.299 1.00 91.56 106 GLN A CA 1
ATOM 828 C C . GLN A 1 106 ? -25.507 8.178 27.188 1.00 91.56 106 GLN A C 1
ATOM 830 O O . GLN A 1 106 ? -26.583 8.021 26.614 1.00 91.56 106 GLN A O 1
ATOM 835 N N . MET A 1 107 ? -24.852 7.168 27.770 1.00 91.00 107 MET A N 1
ATOM 836 C CA . MET A 1 107 ? -25.344 5.786 27.735 1.00 91.00 107 MET A CA 1
ATOM 837 C C . MET A 1 107 ? -26.652 5.621 28.513 1.00 91.00 107 MET A C 1
ATOM 839 O O . MET A 1 107 ? -27.588 5.009 28.009 1.00 91.00 107 MET A O 1
ATOM 843 N N . GLU A 1 108 ? -26.764 6.226 29.696 1.00 89.75 108 GLU A N 1
ATOM 844 C CA . GLU A 1 108 ? -27.996 6.213 30.506 1.00 89.75 108 GLU A CA 1
ATOM 845 C C . GLU A 1 108 ? -29.185 6.869 29.792 1.00 89.75 108 GLU A C 1
ATOM 847 O O . GLU A 1 108 ? -30.337 6.465 29.968 1.00 89.75 108 GLU A O 1
ATOM 852 N N . ASN A 1 109 ? -28.910 7.875 28.962 1.00 90.94 109 ASN A N 1
ATOM 853 C CA . ASN A 1 109 ? -29.934 8.578 28.205 1.00 90.94 109 ASN A CA 1
ATOM 854 C C . ASN A 1 109 ? -30.265 7.916 26.865 1.00 90.94 109 ASN A C 1
ATOM 856 O O . ASN A 1 109 ? -31.317 8.237 26.306 1.00 90.94 109 ASN A O 1
ATOM 860 N N . MET A 1 110 ? -29.443 6.981 26.384 1.00 92.25 110 MET A N 1
ATOM 861 C CA . MET A 1 110 ? -29.636 6.320 25.097 1.00 92.25 110 MET A CA 1
ATOM 862 C C . MET A 1 110 ? -30.890 5.441 25.105 1.00 92.25 110 MET A C 1
ATOM 864 O O . MET A 1 110 ? -31.064 4.562 25.955 1.00 92.25 110 MET A O 1
ATOM 868 N N . ASN A 1 111 ? -31.768 5.673 24.135 1.00 93.00 111 ASN A N 1
ATOM 869 C CA . ASN A 1 111 ? -32.957 4.860 23.938 1.00 93.00 111 ASN A CA 1
ATOM 870 C C . ASN A 1 111 ? -32.689 3.716 22.954 1.00 93.00 111 ASN A C 1
ATOM 872 O O . ASN A 1 111 ? -31.760 3.776 22.149 1.00 93.00 111 ASN A O 1
ATOM 876 N N . GLU A 1 112 ? -33.511 2.673 23.033 1.00 90.81 112 GLU A N 1
ATOM 877 C CA . GLU A 1 112 ? -33.583 1.637 22.004 1.00 90.81 112 GLU A CA 1
ATOM 878 C C . GLU A 1 112 ? -33.934 2.262 20.648 1.00 90.81 112 GLU A C 1
ATOM 880 O O . GLU A 1 112 ? -34.645 3.270 20.575 1.00 90.81 112 GLU A O 1
ATOM 885 N N . GLU A 1 113 ? -33.454 1.650 19.569 1.00 87.88 113 GLU A N 1
ATOM 886 C CA . GLU A 1 113 ? -33.788 2.089 18.219 1.00 87.88 113 GLU A CA 1
ATOM 887 C C . GLU A 1 113 ? -35.312 2.071 18.008 1.00 87.88 113 GLU A C 1
ATOM 889 O O . GLU A 1 113 ? -36.007 1.136 18.411 1.00 87.88 113 GLU A O 1
ATOM 894 N N . GLY A 1 114 ? -35.849 3.156 17.442 1.00 89.44 114 GLY A N 1
ATOM 895 C CA . GLY A 1 114 ? -37.294 3.341 17.273 1.00 89.44 114 GLY A CA 1
ATOM 896 C C . GLY A 1 114 ? -38.064 3.687 18.556 1.00 89.44 114 GLY A C 1
ATOM 897 O O . GLY A 1 114 ? -39.294 3.686 18.543 1.00 89.44 114 GLY A O 1
ATOM 898 N N . SER A 1 115 ? -37.382 3.993 19.666 1.00 90.69 115 SER A N 1
ATOM 899 C CA . SER A 1 115 ? -38.014 4.313 20.949 1.00 90.69 115 SER A CA 1
ATOM 900 C C . SER A 1 115 ? -37.608 5.688 21.482 1.00 90.69 115 SER A C 1
ATOM 902 O O . SER A 1 115 ? -36.438 6.062 21.483 1.00 90.69 115 SER A O 1
ATOM 904 N N . THR A 1 116 ? -38.573 6.443 22.011 1.00 88.75 116 THR A N 1
ATOM 905 C CA . THR A 1 116 ? -38.320 7.712 22.720 1.00 88.75 116 THR A CA 1
ATOM 906 C C . THR A 1 116 ? -38.285 7.550 24.242 1.00 88.75 116 THR A C 1
ATOM 908 O O . THR A 1 116 ? -37.839 8.459 24.943 1.00 88.75 116 THR A O 1
ATOM 911 N N . THR A 1 117 ? -38.710 6.394 24.765 1.00 88.25 117 THR A N 1
ATOM 912 C CA . THR A 1 117 ? -38.910 6.170 26.209 1.00 88.25 117 THR A CA 1
ATOM 913 C C . THR A 1 117 ? -38.171 4.953 26.764 1.00 88.25 117 THR A C 1
ATOM 915 O O . THR A 1 117 ? -37.765 4.963 27.926 1.00 88.25 117 THR A O 1
ATOM 918 N N . ARG A 1 118 ? -37.962 3.897 25.965 1.00 89.88 118 ARG A N 1
ATOM 919 C CA . ARG A 1 118 ? -37.250 2.686 26.415 1.00 89.88 118 ARG A CA 1
ATOM 920 C C . ARG A 1 118 ? -35.746 2.899 26.354 1.00 89.88 118 ARG A C 1
ATOM 922 O O . ARG A 1 118 ? -35.205 3.101 25.273 1.00 89.88 118 ARG A O 1
ATOM 929 N N . LYS A 1 119 ? -35.084 2.818 27.510 1.00 91.25 119 LYS A N 1
ATOM 930 C CA . LYS A 1 119 ? -33.623 2.899 27.621 1.00 91.25 119 LYS A CA 1
ATOM 931 C C . LYS A 1 119 ? -32.957 1.637 27.093 1.00 91.25 119 LYS A C 1
ATOM 933 O O . LYS A 1 119 ? -33.290 0.550 27.562 1.00 91.25 119 LYS A O 1
ATOM 938 N N . LYS A 1 120 ? -31.987 1.814 26.189 1.00 92.31 120 LYS A N 1
ATOM 939 C CA . LYS A 1 120 ? -31.141 0.736 25.655 1.00 92.31 120 LYS A CA 1
ATOM 940 C C . LYS A 1 120 ? -30.261 0.146 26.756 1.00 92.31 120 LYS A C 1
ATOM 942 O O . LYS A 1 120 ? -30.132 -1.067 26.878 1.00 92.31 120 LYS A O 1
ATOM 947 N N . TYR A 1 121 ? -29.701 1.016 27.591 1.00 90.81 121 TYR A N 1
ATOM 948 C CA . TYR A 1 121 ? -28.820 0.648 28.690 1.00 90.81 121 TYR A CA 1
ATOM 949 C C . TYR A 1 121 ? -29.507 0.922 30.025 1.00 90.81 121 TYR A C 1
ATOM 951 O O . TYR A 1 121 ? -29.942 2.040 30.298 1.00 90.81 121 TYR A O 1
ATOM 959 N N . LYS A 1 122 ? -29.600 -0.101 30.878 1.00 85.75 122 LYS A N 1
ATOM 960 C CA . LYS A 1 122 ? -30.094 0.036 32.251 1.00 85.75 122 LYS A CA 1
ATOM 961 C C . LYS A 1 122 ? -28.991 -0.355 33.212 1.00 85.75 122 LYS A C 1
ATOM 963 O O . LYS A 1 122 ? -28.489 -1.477 33.157 1.00 85.75 122 LYS A O 1
ATOM 968 N N . ARG A 1 123 ? -28.635 0.568 34.103 1.00 85.38 123 ARG A N 1
ATOM 969 C CA . ARG A 1 123 ? -27.684 0.280 35.169 1.00 85.38 123 ARG A CA 1
ATOM 970 C C . ARG A 1 123 ? -28.227 -0.834 36.059 1.00 85.38 123 ARG A C 1
ATOM 972 O O . ARG A 1 123 ? -29.372 -0.782 36.501 1.00 85.38 123 ARG A O 1
ATOM 979 N N . LYS A 1 124 ? -27.352 -1.781 36.373 1.00 83.31 124 LYS A N 1
ATOM 980 C CA . LYS A 1 124 ? -27.510 -2.720 37.478 1.00 83.31 124 LYS A CA 1
ATOM 981 C C . LYS A 1 124 ? -26.272 -2.599 38.357 1.00 83.31 124 LYS A C 1
ATOM 983 O O . LYS A 1 124 ? -25.161 -2.566 37.821 1.00 83.31 124 LYS A O 1
ATOM 988 N N . ALA A 1 125 ? -26.457 -2.437 39.667 1.00 82.62 125 ALA A N 1
ATOM 989 C CA . ALA A 1 125 ? -25.330 -2.222 40.561 1.00 82.62 125 ALA A CA 1
ATOM 990 C C . ALA A 1 125 ? -24.449 -3.474 40.581 1.00 82.62 125 ALA A C 1
ATOM 992 O O . ALA A 1 125 ? -24.924 -4.599 40.409 1.00 82.62 125 ALA A O 1
ATOM 993 N N . ARG A 1 126 ? -23.136 -3.288 40.756 1.00 81.94 126 ARG A N 1
ATOM 994 C CA . ARG A 1 126 ? -22.181 -4.400 40.654 1.00 81.94 126 ARG A CA 1
ATOM 995 C C . ARG A 1 126 ? -22.429 -5.490 41.702 1.00 81.94 126 ARG A C 1
ATOM 997 O O . ARG A 1 126 ? -22.184 -6.665 41.445 1.00 81.94 126 ARG A O 1
ATOM 1004 N N . GLU A 1 127 ? -22.920 -5.071 42.859 1.00 84.19 127 GLU A N 1
ATOM 1005 C CA . GLU A 1 127 ? -23.326 -5.906 43.990 1.00 84.19 127 GLU A CA 1
ATOM 1006 C C . GLU A 1 127 ? -24.541 -6.799 43.698 1.00 84.19 127 GLU A C 1
ATOM 1008 O O . GLU A 1 127 ? -24.657 -7.870 44.287 1.00 84.19 127 GLU A O 1
ATOM 1013 N N . ASP A 1 128 ? -25.378 -6.433 42.721 1.00 88.19 128 ASP A N 1
ATOM 1014 C CA . ASP A 1 128 ? -26.549 -7.222 42.320 1.00 88.19 128 ASP A CA 1
ATOM 1015 C C . ASP A 1 128 ? -26.198 -8.390 41.378 1.00 88.19 128 ASP A C 1
ATOM 1017 O O . ASP A 1 128 ? -27.072 -9.169 40.972 1.00 88.19 128 ASP A O 1
ATOM 1021 N N . PHE A 1 129 ? -24.938 -8.491 40.943 1.00 87.19 129 PHE A N 1
ATOM 1022 C CA . PHE A 1 129 ? -24.453 -9.594 40.122 1.00 87.19 129 PHE A CA 1
ATOM 1023 C C . PHE A 1 129 ? -23.819 -10.680 40.989 1.00 87.19 129 PHE A C 1
ATOM 1025 O O . PHE A 1 129 ? -23.091 -10.412 41.944 1.00 87.19 129 PHE A O 1
ATOM 1032 N N . SER A 1 130 ? -24.001 -11.943 40.593 1.00 92.19 130 SER A N 1
ATOM 1033 C CA . SER A 1 130 ? -23.205 -13.021 41.179 1.00 92.19 130 SER A CA 1
ATOM 1034 C C . SER A 1 130 ? -21.718 -12.807 40.877 1.00 92.19 130 SER A C 1
ATOM 1036 O O . SER A 1 130 ? -21.358 -12.326 39.799 1.00 92.19 130 SER A O 1
ATOM 1038 N N . LYS A 1 131 ? -20.832 -13.235 41.789 1.00 88.81 131 LYS A N 1
ATOM 1039 C CA . LYS A 1 131 ? -19.369 -13.134 41.604 1.00 88.81 131 LYS A CA 1
ATOM 1040 C C . LYS A 1 131 ? -18.908 -13.703 40.256 1.00 88.81 131 LYS A C 1
ATOM 1042 O O . LYS A 1 131 ? -18.070 -13.104 39.589 1.00 88.81 131 LYS A O 1
ATOM 1047 N N . ALA A 1 132 ? -19.494 -14.825 39.831 1.00 91.19 132 ALA A N 1
ATOM 1048 C CA . ALA A 1 132 ? -19.198 -15.451 38.545 1.00 91.19 132 ALA A CA 1
ATOM 1049 C C . ALA A 1 132 ? -19.615 -14.582 37.343 1.00 91.19 132 ALA A C 1
ATOM 1051 O O . ALA A 1 132 ? -18.902 -14.544 36.343 1.00 91.19 132 ALA A O 1
ATOM 1052 N N . THR A 1 133 ? -20.745 -13.874 37.432 1.00 90.00 133 THR A N 1
ATOM 1053 C CA . THR A 1 133 ? -21.205 -12.960 36.372 1.00 90.00 133 THR A CA 1
ATOM 1054 C C . THR A 1 133 ? -20.297 -11.742 36.282 1.00 90.00 133 THR A C 1
ATOM 1056 O O . THR A 1 133 ? -19.843 -11.402 35.193 1.00 90.00 133 THR A O 1
ATOM 1059 N N . SER A 1 134 ? -19.955 -11.148 37.426 1.00 86.44 134 SER A N 1
ATOM 1060 C CA . SER A 1 134 ? -18.997 -10.045 37.508 1.00 86.44 134 SER A CA 1
ATOM 1061 C C . SER A 1 134 ? -17.647 -10.429 36.890 1.00 86.44 134 SER A C 1
ATOM 1063 O O . SER A 1 134 ? -17.179 -9.775 35.963 1.00 86.44 134 SER A O 1
ATOM 1065 N N . ALA A 1 135 ? -17.070 -11.562 37.300 1.00 88.19 135 ALA A N 1
ATOM 1066 C CA . ALA A 1 135 ? -15.803 -12.037 36.744 1.00 88.19 135 ALA A CA 1
ATOM 1067 C C . ALA A 1 135 ? -15.859 -12.253 35.218 1.00 88.19 135 ALA A C 1
ATOM 1069 O O . ALA A 1 135 ? -14.896 -11.952 34.514 1.00 88.19 135 ALA A O 1
ATOM 1070 N N . LYS A 1 136 ? -16.989 -12.742 34.687 1.00 90.75 136 LYS A N 1
ATOM 1071 C CA . LYS A 1 136 ? -17.188 -12.880 33.237 1.00 90.75 136 LYS A CA 1
ATOM 1072 C C . LYS A 1 136 ? -17.251 -11.525 32.533 1.00 90.75 136 LYS A C 1
ATOM 1074 O O . LYS A 1 136 ? -16.589 -11.376 31.515 1.00 90.75 136 LYS A O 1
ATOM 1079 N N . LEU A 1 137 ? -17.981 -10.547 33.072 1.00 87.94 137 LEU A N 1
ATOM 1080 C CA . LEU A 1 137 ? -18.048 -9.192 32.510 1.00 87.94 137 LEU A CA 1
ATOM 1081 C C . LEU A 1 137 ? -16.660 -8.536 32.454 1.00 87.94 137 LEU A C 1
ATOM 1083 O O . LEU A 1 137 ? -16.283 -8.005 31.412 1.00 87.94 137 LEU A O 1
ATOM 1087 N N . ASP A 1 138 ? -15.875 -8.643 33.531 1.00 86.25 138 ASP A N 1
ATOM 1088 C CA . ASP A 1 138 ? -14.513 -8.087 33.585 1.00 86.25 138 ASP A CA 1
ATOM 1089 C C . ASP A 1 138 ? -13.581 -8.776 32.586 1.00 86.25 138 ASP A C 1
ATOM 1091 O O . ASP A 1 138 ? -12.811 -8.123 31.874 1.00 86.25 138 ASP A O 1
ATOM 1095 N N . LYS A 1 139 ? -13.673 -10.106 32.479 1.00 89.56 139 LYS A N 1
ATOM 1096 C CA . LYS A 1 139 ? -12.886 -10.878 31.514 1.00 89.56 139 LYS A CA 1
ATOM 1097 C C . LYS A 1 139 ? -13.266 -10.542 30.070 1.00 89.56 139 LYS A C 1
ATOM 1099 O O . LYS A 1 139 ? -12.379 -10.390 29.232 1.00 89.56 139 LYS A O 1
ATOM 1104 N N . THR A 1 140 ? -14.557 -10.412 29.770 1.00 91.50 140 THR A N 1
ATOM 1105 C CA . THR A 1 140 ? -15.036 -10.035 28.434 1.00 91.50 140 THR A CA 1
ATOM 1106 C C . THR A 1 140 ? -14.568 -8.633 28.070 1.00 91.50 140 THR A C 1
ATOM 1108 O O . THR A 1 140 ? -13.987 -8.456 27.003 1.00 91.50 140 THR A O 1
ATOM 1111 N N . HIS A 1 141 ? -14.738 -7.661 28.969 1.00 90.75 141 HIS A N 1
ATOM 1112 C CA . HIS A 1 141 ? -14.295 -6.291 28.730 1.00 90.75 141 HIS A CA 1
ATOM 1113 C C . HIS A 1 141 ? -12.776 -6.206 28.536 1.00 90.75 141 HIS A C 1
ATOM 1115 O O . HIS A 1 141 ? -12.320 -5.656 27.540 1.00 90.75 141 HIS A O 1
ATOM 1121 N N . SER A 1 142 ? -11.978 -6.818 29.417 1.00 88.56 142 SER A N 1
ATOM 1122 C CA . SER A 1 142 ? -10.510 -6.815 29.280 1.00 88.56 142 SER A CA 1
ATOM 1123 C C . SER A 1 142 ? -10.023 -7.506 28.000 1.00 88.56 142 SER A C 1
ATOM 1125 O O . SER A 1 142 ? -9.087 -7.028 27.360 1.00 88.56 142 SER A O 1
ATOM 1127 N N . THR A 1 143 ? -10.679 -8.591 27.579 1.00 91.06 143 THR A N 1
ATOM 1128 C CA . THR A 1 143 ? -10.389 -9.244 26.292 1.00 91.06 143 THR A CA 1
ATOM 1129 C C . THR A 1 143 ? -10.715 -8.319 25.123 1.00 91.06 143 THR A C 1
ATOM 1131 O O . THR A 1 143 ? -9.909 -8.197 24.206 1.00 91.06 143 THR A O 1
ATOM 1134 N N . ALA A 1 144 ? -11.864 -7.643 25.168 1.00 91.31 144 ALA A N 1
ATOM 1135 C CA . ALA A 1 144 ? -12.295 -6.736 24.114 1.00 91.31 144 ALA A CA 1
ATOM 1136 C C . ALA A 1 144 ? -11.380 -5.500 24.010 1.00 91.31 144 ALA A C 1
ATOM 1138 O O . ALA A 1 144 ? -11.004 -5.132 22.902 1.00 91.31 144 ALA A O 1
ATOM 1139 N N . VAL A 1 145 ? -10.930 -4.939 25.144 1.00 89.31 145 VAL A N 1
ATOM 1140 C CA . VAL A 1 145 ? -9.933 -3.849 25.191 1.00 89.31 145 VAL A CA 1
ATOM 1141 C C . VAL A 1 145 ? -8.655 -4.267 24.470 1.00 89.31 145 VAL A C 1
ATOM 1143 O O . VAL A 1 145 ? -8.157 -3.526 23.625 1.00 89.31 145 VAL A O 1
ATOM 1146 N N . ARG A 1 146 ? -8.134 -5.463 24.782 1.00 89.38 146 ARG A N 1
ATOM 1147 C CA . ARG A 1 146 ? -6.912 -5.982 24.157 1.00 89.38 146 ARG A CA 1
ATOM 1148 C C . ARG A 1 146 ? -7.091 -6.160 22.652 1.00 89.38 146 ARG A C 1
ATOM 1150 O O . ARG A 1 146 ? -6.294 -5.628 21.898 1.00 89.38 146 ARG A O 1
ATOM 1157 N N . VAL A 1 147 ? -8.156 -6.839 22.222 1.00 89.25 147 VAL A N 1
ATOM 1158 C CA . VAL A 1 147 ? -8.428 -7.079 20.792 1.00 89.25 147 VAL A CA 1
ATOM 1159 C C . VAL A 1 147 ? -8.607 -5.769 20.024 1.00 89.25 147 VAL A C 1
ATOM 1161 O O . VAL A 1 147 ? -8.095 -5.638 18.918 1.00 89.25 147 VAL A O 1
ATOM 1164 N N . ASN A 1 148 ? -9.294 -4.781 20.602 1.00 88.38 148 ASN A N 1
ATOM 1165 C CA . ASN A 1 148 ? -9.439 -3.467 19.982 1.00 88.38 148 ASN A CA 1
ATOM 1166 C C . ASN A 1 148 ? -8.089 -2.732 19.868 1.00 88.38 148 ASN A C 1
ATOM 1168 O O . ASN A 1 148 ? -7.816 -2.096 18.852 1.00 88.38 148 ASN A O 1
ATOM 1172 N N . GLY A 1 149 ? -7.229 -2.850 20.886 1.00 87.38 149 GLY A N 1
ATOM 1173 C CA . GLY A 1 149 ? -5.854 -2.346 20.842 1.00 87.38 149 GLY A CA 1
ATOM 1174 C C . GLY A 1 149 ? -5.007 -3.028 19.765 1.00 87.38 149 GLY A C 1
ATOM 1175 O O . GLY A 1 149 ? -4.361 -2.343 18.973 1.00 87.38 149 GLY A O 1
ATOM 1176 N N . ASP A 1 150 ? -5.067 -4.359 19.683 1.00 87.88 150 ASP A N 1
ATOM 1177 C CA . ASP A 1 150 ? -4.371 -5.150 18.665 1.00 87.88 150 ASP A CA 1
ATOM 1178 C C . ASP A 1 150 ? -4.838 -4.755 17.256 1.00 87.88 150 ASP A C 1
ATOM 1180 O O . ASP A 1 150 ? -4.010 -4.522 16.380 1.00 87.88 150 ASP A O 1
ATOM 1184 N N . LEU A 1 151 ? -6.150 -4.583 17.047 1.00 86.62 151 LEU A N 1
ATOM 1185 C CA . LEU A 1 151 ? -6.715 -4.140 15.771 1.00 86.62 151 LEU A CA 1
ATOM 1186 C C . LEU A 1 151 ? -6.205 -2.750 15.366 1.00 86.62 151 LEU A C 1
ATOM 1188 O O . LEU A 1 151 ? -5.833 -2.545 14.211 1.00 86.62 151 LEU A O 1
ATOM 1192 N N . ALA A 1 152 ? -6.172 -1.795 16.300 1.00 85.62 152 ALA A N 1
ATOM 1193 C CA . ALA A 1 152 ? -5.642 -0.459 16.037 1.00 85.62 152 ALA A CA 1
ATOM 1194 C C . ALA A 1 152 ? -4.151 -0.505 15.658 1.00 85.62 152 ALA A C 1
ATOM 1196 O O . ALA A 1 152 ? -3.740 0.135 14.689 1.00 85.62 152 ALA A O 1
ATOM 1197 N N . ASN A 1 153 ? -3.361 -1.314 16.371 1.00 87.00 153 ASN A N 1
ATOM 1198 C CA . ASN A 1 153 ? -1.948 -1.521 16.067 1.00 87.00 153 ASN A CA 1
ATOM 1199 C C . ASN A 1 153 ? -1.752 -2.174 14.688 1.00 87.00 153 ASN A C 1
ATOM 1201 O O . ASN A 1 153 ? -0.959 -1.694 13.882 1.00 87.00 153 ASN A O 1
ATOM 1205 N N . THR A 1 154 ? -2.519 -3.218 14.361 1.00 86.25 154 THR A N 1
ATOM 1206 C CA . THR A 1 154 ? -2.476 -3.861 13.041 1.00 86.25 154 THR A CA 1
ATOM 1207 C C . THR A 1 154 ? -2.816 -2.879 11.922 1.00 86.25 154 THR A C 1
ATOM 1209 O O . THR A 1 154 ? -2.115 -2.859 10.916 1.00 86.25 154 THR A O 1
ATOM 1212 N N . LYS A 1 155 ? -3.822 -2.010 12.095 1.00 85.12 155 LYS A N 1
ATOM 1213 C CA . LYS A 1 155 ? -4.148 -0.963 11.109 1.00 85.12 155 LYS A CA 1
ATOM 1214 C C . LYS A 1 155 ? -2.984 -0.004 10.871 1.00 85.12 155 LYS A C 1
ATOM 1216 O O . LYS A 1 155 ? -2.689 0.337 9.728 1.00 85.12 155 LYS A O 1
ATOM 1221 N N . GLN A 1 156 ? -2.299 0.406 11.937 1.00 86.69 156 GLN A N 1
ATOM 1222 C CA . GLN A 1 156 ? -1.121 1.264 11.831 1.00 86.69 156 GLN A CA 1
ATOM 1223 C C . GLN A 1 156 ? 0.044 0.557 11.120 1.00 86.69 156 GLN A C 1
ATOM 1225 O O . GLN A 1 156 ? 0.720 1.168 10.287 1.00 86.69 156 GLN A O 1
ATOM 1230 N N . LEU A 1 157 ? 0.264 -0.727 11.417 1.00 87.56 157 LEU A N 1
ATOM 1231 C CA . LEU A 1 157 ? 1.273 -1.543 10.743 1.00 87.56 157 LEU A CA 1
ATOM 1232 C C . LEU A 1 157 ? 0.960 -1.689 9.252 1.00 87.56 157 LEU A C 1
ATOM 1234 O O . LEU A 1 157 ? 1.844 -1.446 8.441 1.00 87.56 157 LEU A O 1
ATOM 1238 N N . ILE A 1 158 ? -0.292 -1.981 8.885 1.00 86.62 158 ILE A N 1
ATOM 1239 C CA . ILE A 1 158 ? -0.726 -2.052 7.482 1.00 86.62 158 ILE A CA 1
ATOM 1240 C C . ILE A 1 158 ? -0.432 -0.732 6.767 1.00 86.62 158 ILE A C 1
ATOM 1242 O O . ILE A 1 158 ? 0.255 -0.744 5.755 1.00 86.62 158 ILE A O 1
ATOM 1246 N N . ALA A 1 159 ? -0.845 0.414 7.316 1.00 87.62 159 ALA A N 1
ATOM 1247 C CA . ALA A 1 159 ? -0.579 1.717 6.696 1.00 87.62 159 ALA A CA 1
ATOM 1248 C C . ALA A 1 159 ? 0.930 2.013 6.532 1.00 87.62 159 ALA A C 1
ATOM 1250 O O . ALA A 1 159 ? 1.365 2.626 5.550 1.00 87.62 159 ALA A O 1
ATOM 1251 N N . THR A 1 160 ? 1.745 1.554 7.487 1.00 88.50 160 THR A N 1
ATOM 1252 C CA . THR A 1 160 ? 3.209 1.660 7.415 1.00 88.50 160 THR A CA 1
ATOM 1253 C C . THR A 1 160 ? 3.774 0.780 6.300 1.00 88.50 160 THR A C 1
ATOM 1255 O O . THR A 1 160 ? 4.617 1.237 5.528 1.00 88.50 160 THR A O 1
ATOM 1258 N N . GLU A 1 161 ? 3.305 -0.460 6.179 1.00 89.88 161 GLU A N 1
ATOM 1259 C CA . GLU A 1 161 ? 3.726 -1.375 5.117 1.00 89.88 161 GLU A CA 1
ATOM 1260 C C . GLU A 1 161 ? 3.238 -0.919 3.737 1.00 89.88 161 GLU A C 1
ATOM 1262 O O . GLU A 1 161 ? 4.022 -0.933 2.795 1.00 89.88 161 GLU A O 1
ATOM 1267 N N . GLU A 1 162 ? 2.017 -0.395 3.602 1.00 90.94 162 GLU A N 1
ATOM 1268 C CA . GLU A 1 162 ? 1.539 0.208 2.349 1.00 90.94 162 GLU A CA 1
ATOM 1269 C C . GLU A 1 162 ? 2.459 1.340 1.878 1.00 90.94 162 GLU A C 1
ATOM 1271 O O . GLU A 1 162 ? 2.756 1.463 0.688 1.00 90.94 162 GLU A O 1
ATOM 1276 N N . THR A 1 163 ? 2.941 2.159 2.815 1.00 93.56 163 THR A N 1
ATOM 1277 C CA . THR A 1 163 ? 3.898 3.233 2.529 1.00 93.56 163 THR A CA 1
ATOM 1278 C C . THR A 1 163 ? 5.225 2.665 2.020 1.00 93.56 163 THR A C 1
ATOM 1280 O O . THR A 1 163 ? 5.780 3.181 1.049 1.00 93.56 163 THR A O 1
ATOM 1283 N N . LYS A 1 164 ? 5.728 1.583 2.624 1.00 92.81 164 LYS A N 1
ATOM 1284 C CA . LYS A 1 164 ? 6.951 0.908 2.161 1.00 92.81 164 LYS A CA 1
ATOM 1285 C C . LYS A 1 164 ? 6.764 0.276 0.785 1.00 92.81 164 LYS A C 1
ATOM 1287 O O . LYS A 1 164 ? 7.605 0.483 -0.080 1.00 92.81 164 LYS A O 1
ATOM 1292 N N . ILE A 1 165 ? 5.649 -0.412 0.548 1.00 92.44 165 ILE A N 1
ATOM 1293 C CA . ILE A 1 165 ? 5.349 -1.023 -0.752 1.00 92.44 165 ILE A CA 1
ATOM 1294 C C . ILE A 1 165 ? 5.279 0.059 -1.830 1.00 92.44 165 ILE A C 1
ATOM 1296 O O . ILE A 1 165 ? 5.947 -0.059 -2.850 1.00 92.44 165 ILE A O 1
ATOM 1300 N N . LYS A 1 166 ? 4.552 1.160 -1.599 1.00 94.81 166 LYS A N 1
ATOM 1301 C CA . LYS A 1 166 ? 4.499 2.288 -2.547 1.00 94.81 166 LYS A CA 1
ATOM 1302 C C . LYS A 1 166 ? 5.876 2.862 -2.839 1.00 94.81 166 LYS A C 1
ATOM 1304 O O . LYS A 1 166 ? 6.157 3.183 -3.988 1.00 94.81 166 LYS A O 1
ATOM 1309 N N . LYS A 1 167 ? 6.736 2.980 -1.826 1.00 94.81 167 LYS A N 1
ATOM 1310 C CA . LYS A 1 167 ? 8.133 3.359 -2.033 1.00 94.81 167 LYS A CA 1
ATOM 1311 C C . LYS A 1 167 ? 8.813 2.389 -3.006 1.00 94.81 167 LYS A C 1
ATOM 1313 O O . LYS A 1 167 ? 9.258 2.845 -4.049 1.00 94.81 167 LYS A O 1
ATOM 1318 N N . GLU A 1 168 ? 8.825 1.089 -2.727 1.00 94.75 168 GLU A N 1
ATOM 1319 C CA . GLU A 1 168 ? 9.486 0.090 -3.585 1.00 94.75 168 GLU A CA 1
ATOM 1320 C C . GLU A 1 168 ? 8.922 0.082 -5.019 1.00 94.75 168 GLU A C 1
ATOM 1322 O O . GLU A 1 168 ? 9.683 0.060 -5.984 1.00 94.75 168 GLU A O 1
ATOM 1327 N N . LEU A 1 169 ? 7.597 0.197 -5.187 1.00 95.31 169 LEU A N 1
ATOM 1328 C CA . LEU A 1 169 ? 6.959 0.312 -6.506 1.00 95.31 169 LEU A CA 1
ATOM 1329 C C . LEU A 1 169 ? 7.436 1.568 -7.259 1.00 95.31 169 LEU A C 1
ATOM 1331 O O . LEU A 1 169 ? 7.741 1.506 -8.452 1.00 95.31 169 LEU A O 1
ATOM 1335 N N . ARG A 1 170 ? 7.554 2.710 -6.569 1.00 96.56 170 ARG A N 1
ATOM 1336 C CA . ARG A 1 170 ? 8.072 3.960 -7.149 1.00 96.56 170 ARG A CA 1
ATOM 1337 C C . ARG A 1 170 ? 9.550 3.850 -7.510 1.00 96.56 170 ARG A C 1
ATOM 1339 O O . ARG A 1 170 ? 9.939 4.367 -8.554 1.00 96.56 170 ARG A O 1
ATOM 1346 N N . GLU A 1 171 ? 10.369 3.217 -6.672 1.00 94.88 171 GLU A N 1
ATOM 1347 C CA . GLU A 1 171 ? 11.797 2.997 -6.942 1.00 94.88 171 GLU A CA 1
ATOM 1348 C C . GLU A 1 171 ? 11.989 2.043 -8.127 1.00 94.88 171 GLU A C 1
ATOM 1350 O O . GLU A 1 171 ? 12.792 2.323 -9.013 1.00 94.88 171 GLU A O 1
ATOM 1355 N N . ALA A 1 172 ? 11.187 0.982 -8.224 1.00 94.62 172 ALA A N 1
ATOM 1356 C CA . ALA A 1 172 ? 11.198 0.082 -9.373 1.00 94.62 172 ALA A CA 1
ATOM 1357 C C . ALA A 1 172 ? 10.777 0.797 -10.670 1.00 94.62 172 ALA A C 1
ATOM 1359 O O . ALA A 1 172 ? 11.420 0.635 -11.709 1.00 94.62 172 ALA A O 1
ATOM 1360 N N . LEU A 1 173 ? 9.726 1.624 -10.623 1.00 96.19 173 LEU A N 1
ATOM 1361 C CA . LEU A 1 173 ? 9.229 2.339 -11.799 1.00 96.19 173 LEU A CA 1
ATOM 1362 C C . LEU A 1 173 ? 10.161 3.470 -12.245 1.00 96.19 173 LEU A C 1
ATOM 1364 O O . LEU A 1 173 ? 10.470 3.588 -13.428 1.00 96.19 173 LEU A O 1
ATOM 1368 N N . LEU A 1 174 ? 10.582 4.318 -11.304 1.00 95.94 174 LEU A N 1
ATOM 1369 C CA . LEU A 1 174 ? 11.221 5.610 -11.568 1.00 95.94 174 LEU A CA 1
ATOM 1370 C C . LEU A 1 174 ? 12.672 5.684 -11.085 1.00 95.94 174 LEU A C 1
ATOM 1372 O O . LEU A 1 174 ? 13.267 6.758 -11.156 1.00 95.94 174 LEU A O 1
ATOM 1376 N N . GLY A 1 175 ? 13.244 4.603 -10.562 1.00 92.06 175 GLY A N 1
ATOM 1377 C CA . GLY A 1 175 ? 14.609 4.573 -10.039 1.00 92.06 175 GLY A CA 1
ATOM 1378 C C . GLY A 1 175 ? 14.841 5.521 -8.859 1.00 92.06 175 GLY A C 1
ATOM 1379 O O . GLY A 1 175 ? 13.979 6.316 -8.474 1.00 92.06 175 GLY A O 1
ATOM 1380 N N . GLY A 1 176 ? 16.057 5.474 -8.313 1.00 89.62 176 GLY A N 1
ATOM 1381 C CA . GLY A 1 176 ? 16.482 6.333 -7.204 1.00 89.62 176 GLY A CA 1
ATOM 1382 C C . GLY A 1 176 ? 15.682 6.109 -5.919 1.00 89.62 176 GLY A C 1
ATOM 1383 O O . GLY A 1 176 ? 14.804 5.260 -5.862 1.00 89.62 176 GLY A O 1
ATOM 1384 N N . THR A 1 177 ? 15.990 6.877 -4.875 1.00 92.69 177 THR A N 1
ATOM 1385 C CA . THR A 1 177 ? 15.243 6.793 -3.614 1.00 92.69 177 THR A CA 1
ATOM 1386 C C . THR A 1 177 ? 13.927 7.549 -3.723 1.00 92.69 177 THR A C 1
ATOM 1388 O O . THR A 1 177 ? 13.918 8.731 -4.080 1.00 92.69 177 THR A O 1
ATOM 1391 N N . ARG A 1 178 ? 12.817 6.889 -3.388 1.00 94.12 178 ARG A N 1
ATOM 1392 C CA . ARG A 1 178 ? 11.471 7.469 -3.467 1.00 94.12 178 ARG A CA 1
ATOM 1393 C C . ARG A 1 178 ? 10.782 7.427 -2.108 1.00 94.12 178 ARG A C 1
ATOM 1395 O O . ARG A 1 178 ? 11.002 6.538 -1.295 1.00 94.12 178 ARG A O 1
ATOM 1402 N N . ASP A 1 179 ? 9.950 8.426 -1.847 1.00 93.62 17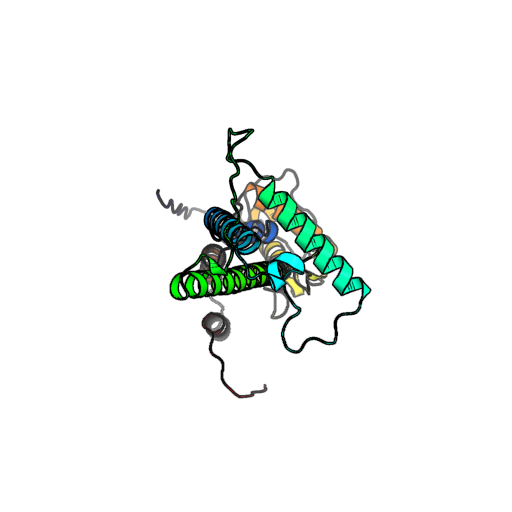9 ASP A N 1
ATOM 1403 C CA . ASP A 1 179 ? 9.051 8.415 -0.693 1.00 93.62 179 ASP A CA 1
ATOM 1404 C C . ASP A 1 179 ? 7.744 7.740 -1.115 1.00 93.62 179 ASP A C 1
ATOM 1406 O O . ASP A 1 179 ? 7.266 8.019 -2.211 1.00 93.62 179 ASP A O 1
ATOM 1410 N N . GLY A 1 180 ? 7.177 6.871 -0.279 1.00 93.44 180 GLY A N 1
ATOM 1411 C CA . GLY A 1 180 ? 5.877 6.227 -0.487 1.00 93.44 180 GLY A CA 1
ATOM 1412 C C . GLY A 1 180 ? 4.701 6.945 0.189 1.00 93.44 180 GLY A C 1
ATOM 1413 O O . GLY A 1 180 ? 3.552 6.701 -0.175 1.00 93.44 180 GLY A O 1
ATOM 1414 N N . GLY A 1 181 ? 4.970 7.848 1.141 1.00 91.81 181 GLY A N 1
ATOM 1415 C CA . GLY A 1 181 ? 3.959 8.594 1.901 1.00 91.81 181 GLY A CA 1
ATOM 1416 C C . GLY A 1 181 ? 3.540 9.908 1.237 1.00 91.81 181 GLY A C 1
ATOM 1417 O O . GLY A 1 181 ? 2.455 10.425 1.497 1.00 91.81 181 GLY A O 1
ATOM 1418 N N . ALA A 1 182 ? 4.377 10.442 0.346 1.00 91.12 182 ALA A N 1
ATOM 1419 C CA . ALA A 1 182 ? 4.081 11.644 -0.426 1.00 91.12 182 ALA A CA 1
ATOM 1420 C C . ALA A 1 182 ? 3.221 11.358 -1.671 1.00 91.12 182 ALA A C 1
ATOM 1422 O O . ALA A 1 182 ? 2.961 10.210 -2.048 1.00 91.12 182 ALA A O 1
ATOM 1423 N N . ARG A 1 183 ? 2.822 12.428 -2.370 1.00 92.44 183 ARG A N 1
ATOM 1424 C CA . ARG A 1 183 ? 2.280 12.323 -3.731 1.00 92.44 183 ARG A CA 1
ATOM 1425 C C . ARG A 1 183 ?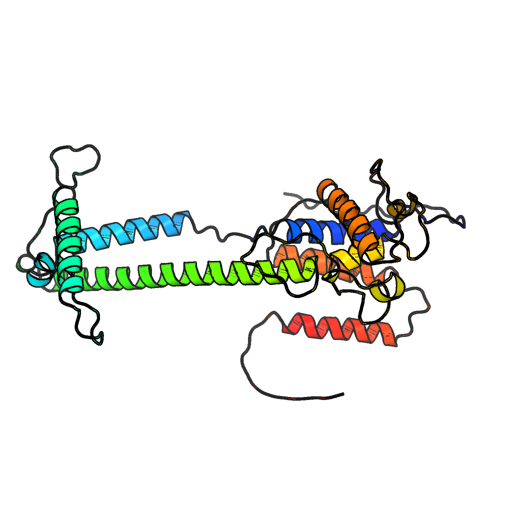 3.321 11.661 -4.639 1.00 92.44 183 ARG A C 1
ATOM 1427 O O . ARG A 1 183 ? 4.478 12.077 -4.633 1.00 92.44 183 ARG A O 1
ATOM 1434 N N . LYS A 1 184 ? 2.893 10.682 -5.444 1.00 92.50 184 LYS A N 1
ATOM 1435 C CA . LYS A 1 184 ? 3.757 10.010 -6.421 1.00 92.50 184 LYS A CA 1
ATOM 1436 C C . LYS A 1 184 ? 4.469 11.045 -7.312 1.00 92.50 184 LYS A C 1
ATOM 1438 O O . LYS A 1 184 ? 3.785 11.888 -7.908 1.00 92.50 184 LYS A O 1
ATOM 1443 N N . PRO A 1 185 ? 5.810 11.013 -7.399 1.00 92.88 185 PRO A N 1
ATOM 1444 C CA . PRO A 1 185 ? 6.555 11.934 -8.242 1.00 92.88 185 PRO A CA 1
ATOM 1445 C C . PRO A 1 185 ? 6.368 11.601 -9.725 1.00 92.88 185 PRO A C 1
ATOM 1447 O O . PRO A 1 185 ? 6.036 10.481 -10.104 1.00 92.88 185 PRO A O 1
ATOM 1450 N N . THR A 1 186 ? 6.605 12.585 -10.588 1.00 93.94 186 THR A N 1
ATOM 1451 C CA . THR A 1 186 ? 6.772 12.338 -12.025 1.00 93.94 186 THR A CA 1
ATOM 1452 C C . THR A 1 186 ? 8.167 11.784 -12.313 1.00 93.94 186 THR A C 1
ATOM 1454 O O . THR A 1 186 ? 9.086 12.022 -11.533 1.00 93.94 186 THR A O 1
ATOM 1457 N N . ALA A 1 187 ? 8.354 11.135 -13.466 1.00 94.31 187 ALA A N 1
ATOM 1458 C CA . ALA A 1 187 ? 9.685 10.739 -13.923 1.00 94.31 187 ALA A CA 1
ATOM 1459 C C . ALA A 1 187 ? 10.648 11.937 -13.996 1.00 94.31 187 ALA A C 1
ATOM 1461 O O . ALA A 1 187 ? 10.296 13.004 -14.511 1.00 94.31 187 ALA A O 1
ATOM 1462 N N . ASP A 1 188 ? 11.861 11.727 -13.496 1.00 94.25 188 ASP A N 1
ATOM 1463 C CA . ASP A 1 188 ? 12.958 12.689 -13.451 1.00 94.25 188 ASP A CA 1
ATOM 1464 C C . ASP A 1 188 ? 14.275 12.010 -13.862 1.00 94.25 188 ASP A C 1
ATOM 1466 O O . ASP A 1 188 ? 14.300 10.843 -14.256 1.00 94.25 188 ASP A O 1
ATOM 1470 N N . ALA A 1 189 ? 15.386 12.744 -13.789 1.00 91.56 189 ALA A N 1
ATOM 1471 C CA . ALA A 1 189 ? 16.684 12.238 -14.221 1.00 91.56 189 ALA A CA 1
ATOM 1472 C C . ALA A 1 189 ? 17.185 11.032 -13.406 1.00 91.56 189 ALA A C 1
ATOM 1474 O O . ALA A 1 189 ? 18.033 10.304 -13.907 1.00 91.56 189 ALA A O 1
ATOM 1475 N N . ALA A 1 190 ? 16.680 10.783 -12.190 1.00 91.38 190 ALA A N 1
ATOM 1476 C CA . ALA A 1 190 ? 17.116 9.638 -11.388 1.00 91.38 190 ALA A CA 1
ATOM 1477 C C . ALA A 1 190 ? 16.631 8.296 -11.964 1.00 91.38 190 ALA A C 1
ATOM 1479 O O . ALA A 1 190 ? 17.255 7.265 -11.700 1.00 91.38 190 ALA A O 1
ATOM 1480 N N . ALA A 1 191 ? 15.576 8.318 -12.786 1.00 92.06 191 ALA A N 1
ATOM 1481 C CA . ALA A 1 191 ? 15.084 7.142 -13.495 1.00 92.06 191 ALA A CA 1
ATOM 1482 C C . ALA A 1 191 ? 16.052 6.667 -14.582 1.00 92.06 191 ALA A C 1
ATOM 1484 O O . ALA A 1 191 ? 16.128 5.471 -14.843 1.00 92.06 191 ALA A O 1
ATOM 1485 N N . PHE A 1 192 ? 16.819 7.581 -15.177 1.00 90.69 192 PHE A N 1
ATOM 1486 C CA . PHE A 1 192 ? 17.589 7.346 -16.397 1.00 90.69 192 PHE A CA 1
ATOM 1487 C C . PHE A 1 192 ? 19.091 7.483 -16.145 1.00 90.69 192 PHE A C 1
ATOM 1489 O O . PHE A 1 192 ? 19.525 8.105 -15.173 1.00 90.69 192 PHE A O 1
ATOM 1496 N N . THR A 1 193 ? 19.917 6.912 -17.020 1.00 84.38 193 THR A N 1
ATOM 1497 C CA . THR A 1 193 ? 21.324 7.338 -17.108 1.00 84.38 193 THR A CA 1
ATOM 1498 C C . THR A 1 193 ? 21.480 8.434 -18.163 1.00 84.38 193 THR A C 1
ATOM 1500 O O . THR A 1 193 ? 20.516 8.845 -18.807 1.00 84.38 193 THR A O 1
ATOM 1503 N N . THR A 1 194 ? 22.691 8.969 -18.308 1.00 79.38 194 THR A N 1
ATOM 1504 C CA . THR A 1 194 ? 22.929 10.183 -19.092 1.00 79.38 194 THR A CA 1
ATOM 1505 C C . THR A 1 194 ? 22.734 9.988 -20.597 1.00 79.38 194 THR A C 1
ATOM 1507 O O . THR A 1 194 ? 22.314 10.939 -21.244 1.00 79.38 194 THR A O 1
ATOM 1510 N N . ALA A 1 195 ? 23.005 8.804 -21.157 1.00 80.69 195 ALA A N 1
ATOM 1511 C CA . ALA A 1 195 ? 22.886 8.538 -22.594 1.00 80.69 195 ALA A CA 1
ATOM 1512 C C . ALA A 1 195 ? 22.484 7.083 -22.888 1.00 80.69 195 ALA A C 1
ATOM 1514 O O . ALA A 1 195 ? 22.715 6.189 -22.077 1.00 80.69 195 ALA A O 1
ATOM 1515 N N . TYR A 1 196 ? 21.959 6.825 -24.089 1.00 81.31 196 TYR A N 1
ATOM 1516 C CA . TYR A 1 196 ? 21.503 5.502 -24.534 1.00 81.31 196 TYR A CA 1
ATOM 1517 C C . TYR A 1 196 ? 22.527 4.390 -24.280 1.00 81.31 196 TYR A C 1
ATOM 1519 O O . TYR A 1 196 ? 22.189 3.357 -23.712 1.00 81.31 196 TYR A O 1
ATOM 1527 N N . ALA A 1 197 ? 23.800 4.617 -24.625 1.00 80.88 197 ALA A N 1
ATOM 1528 C CA . ALA A 1 197 ? 24.849 3.613 -24.459 1.00 80.88 197 ALA A CA 1
ATOM 1529 C C . ALA A 1 197 ? 25.028 3.173 -22.992 1.00 80.88 197 ALA A C 1
ATOM 1531 O O . ALA A 1 197 ? 25.210 1.992 -22.710 1.00 80.88 197 ALA A O 1
ATOM 1532 N N . THR A 1 198 ? 24.949 4.120 -22.054 1.00 80.44 198 THR A N 1
ATOM 1533 C CA . THR A 1 198 ? 25.077 3.854 -20.615 1.00 80.44 198 THR A CA 1
ATOM 1534 C C . THR A 1 198 ? 23.766 3.400 -19.980 1.00 80.44 198 THR A C 1
ATOM 1536 O O . THR A 1 198 ? 23.801 2.778 -18.923 1.00 80.44 198 THR A O 1
ATOM 1539 N N . SER A 1 199 ? 22.626 3.721 -20.602 1.00 79.50 199 SER A N 1
ATOM 1540 C CA . SER A 1 199 ? 21.281 3.379 -20.124 1.00 79.50 199 SER A CA 1
ATOM 1541 C C . SER A 1 199 ? 20.876 1.970 -20.533 1.00 79.50 199 SER A C 1
ATOM 1543 O O . SER A 1 199 ? 20.212 1.287 -19.762 1.00 79.50 199 SER A O 1
ATOM 1545 N N . CYS A 1 200 ? 21.264 1.544 -21.733 1.00 83.25 200 CYS A N 1
ATOM 1546 C CA . CYS A 1 200 ? 20.704 0.367 -22.395 1.00 83.25 200 CYS A CA 1
ATOM 1547 C C . CYS A 1 200 ? 21.709 -0.775 -22.565 1.00 83.25 200 CYS A C 1
ATOM 1549 O O . CYS A 1 200 ? 21.325 -1.876 -22.951 1.00 83.25 200 CYS A O 1
ATOM 1551 N N . TYR A 1 201 ? 22.984 -0.541 -22.237 1.00 77.88 201 TYR A N 1
ATOM 1552 C CA . TYR A 1 201 ? 24.030 -1.560 -22.256 1.00 77.88 201 TYR A CA 1
ATOM 1553 C C . TYR A 1 201 ? 24.861 -1.538 -20.970 1.00 77.88 201 TYR A C 1
ATOM 1555 O O . TYR A 1 201 ? 24.855 -0.576 -20.199 1.00 77.88 201 TYR A O 1
ATOM 1563 N N . GLY A 1 202 ? 25.627 -2.610 -20.761 1.00 74.50 202 GLY A N 1
ATOM 1564 C CA . GLY A 1 202 ? 26.521 -2.747 -19.615 1.00 74.50 202 GLY A CA 1
ATOM 1565 C C . GLY A 1 202 ? 25.797 -3.143 -18.327 1.00 74.50 202 GLY A C 1
ATOM 1566 O O . GLY A 1 202 ? 24.646 -3.562 -18.342 1.00 74.50 202 GLY A O 1
ATOM 1567 N N . ALA A 1 203 ? 26.505 -3.052 -17.200 1.00 74.19 203 ALA A N 1
ATOM 1568 C CA . ALA A 1 203 ? 26.028 -3.565 -15.913 1.00 74.19 203 ALA A CA 1
ATOM 1569 C C . ALA A 1 203 ? 25.256 -2.539 -15.062 1.00 74.19 203 ALA A C 1
ATOM 1571 O O . ALA A 1 203 ? 24.719 -2.903 -14.022 1.00 74.19 203 ALA A O 1
ATOM 1572 N N . THR A 1 204 ? 25.246 -1.261 -15.452 1.00 73.81 204 THR A N 1
ATOM 1573 C CA . THR A 1 204 ? 24.755 -0.154 -14.606 1.00 73.81 204 THR A CA 1
ATOM 1574 C C . THR A 1 204 ? 23.503 0.544 -15.138 1.00 73.81 204 THR A C 1
ATOM 1576 O O . THR A 1 204 ? 22.895 1.325 -14.408 1.00 73.81 204 THR A O 1
ATOM 1579 N N . GLY A 1 205 ? 23.165 0.330 -16.411 1.00 74.94 205 GLY A N 1
ATOM 1580 C CA . GLY A 1 205 ? 22.018 0.940 -17.086 1.00 74.94 205 GLY A CA 1
ATOM 1581 C C . GLY A 1 205 ? 20.780 0.046 -17.080 1.00 74.94 205 GLY A C 1
ATOM 1582 O O . GLY A 1 205 ? 19.776 0.433 -16.481 1.00 74.94 205 GLY A O 1
ATOM 1583 N N . PRO A 1 206 ? 20.845 -1.147 -17.704 1.00 82.88 206 PRO A N 1
ATOM 1584 C CA . PRO A 1 206 ? 19.733 -2.092 -17.716 1.00 82.88 206 PRO A CA 1
ATOM 1585 C C . PRO A 1 206 ? 19.261 -2.438 -16.302 1.00 82.88 206 PRO A C 1
ATOM 1587 O O . PRO A 1 206 ? 20.081 -2.707 -15.421 1.00 82.88 206 PRO A O 1
ATOM 1590 N N . GLY A 1 207 ? 17.946 -2.426 -16.082 1.00 80.88 207 GLY A N 1
ATOM 1591 C CA . GLY A 1 207 ? 17.347 -2.714 -14.779 1.00 80.88 207 GLY A CA 1
ATOM 1592 C C . GLY A 1 207 ? 17.482 -1.587 -13.752 1.00 80.88 207 GLY A C 1
ATOM 1593 O O . GLY A 1 207 ? 17.110 -1.777 -12.596 1.00 80.88 207 GLY A O 1
ATOM 1594 N N . LYS A 1 208 ? 17.995 -0.406 -14.133 1.00 86.38 208 LYS A N 1
ATOM 1595 C CA . LYS A 1 208 ? 18.049 0.768 -13.241 1.00 86.38 208 LYS A CA 1
ATOM 1596 C C . LYS A 1 208 ? 16.654 1.220 -12.804 1.00 86.38 208 LYS A C 1
ATOM 1598 O O . LYS A 1 208 ? 16.475 1.655 -11.669 1.00 86.38 208 LYS A O 1
ATOM 1603 N N . SER A 1 209 ? 15.706 1.195 -13.734 1.00 93.12 209 SER A N 1
ATOM 1604 C CA . SER A 1 209 ? 14.287 1.441 -13.505 1.00 93.12 209 SER A CA 1
ATOM 1605 C C . SER A 1 209 ? 13.492 0.904 -14.687 1.00 93.12 209 SER A C 1
ATOM 1607 O O . SER A 1 209 ? 13.999 0.863 -15.812 1.00 93.12 209 SER A O 1
ATOM 1609 N N . LEU A 1 210 ? 12.224 0.571 -14.462 1.00 94.00 210 LEU A N 1
ATOM 1610 C CA . LEU A 1 210 ? 11.333 0.166 -15.542 1.00 94.00 210 LEU A CA 1
ATOM 1611 C C . LEU A 1 210 ? 11.161 1.280 -16.586 1.00 94.00 210 LEU A C 1
ATOM 1613 O O . LEU A 1 210 ? 11.105 1.000 -17.780 1.00 94.00 210 LEU A O 1
ATOM 1617 N N . ALA A 1 211 ? 11.129 2.547 -16.158 1.00 94.62 211 ALA A N 1
ATOM 1618 C CA . ALA A 1 211 ? 11.081 3.683 -17.073 1.00 94.62 211 ALA A CA 1
ATOM 1619 C C . ALA A 1 211 ? 12.297 3.721 -18.014 1.00 94.62 211 ALA A C 1
ATOM 1621 O O . ALA A 1 211 ? 12.138 3.973 -19.210 1.00 94.62 211 ALA A O 1
ATOM 1622 N N . ASN A 1 212 ? 13.500 3.448 -17.499 1.00 91.50 212 ASN A N 1
ATOM 1623 C CA . ASN A 1 212 ? 14.710 3.351 -18.313 1.00 91.50 212 ASN A CA 1
ATOM 1624 C C . ASN A 1 212 ? 14.642 2.176 -19.288 1.00 91.50 212 ASN A C 1
ATOM 1626 O O . ASN A 1 212 ? 14.926 2.361 -20.468 1.00 91.50 212 ASN A O 1
ATOM 1630 N N . ASP A 1 213 ? 14.222 1.003 -18.817 1.00 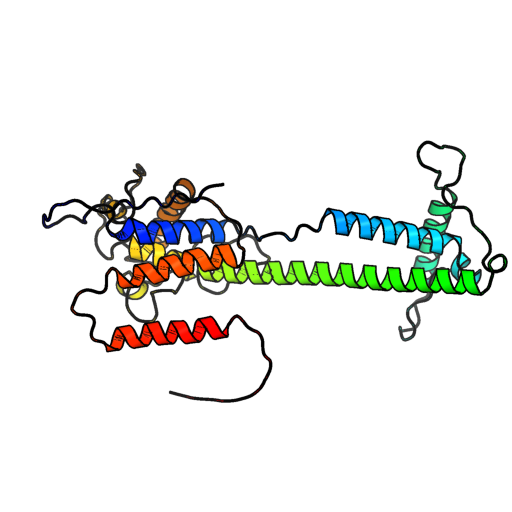89.88 213 ASP A N 1
ATOM 1631 C CA . ASP A 1 213 ? 14.135 -0.199 -19.648 1.00 89.88 213 ASP A CA 1
ATOM 1632 C C . ASP A 1 213 ? 13.116 -0.024 -20.785 1.00 89.88 213 ASP A C 1
ATOM 1634 O O . ASP A 1 213 ? 13.399 -0.369 -21.932 1.00 89.88 213 ASP A O 1
ATOM 1638 N N . LEU A 1 214 ? 11.982 0.629 -20.513 1.00 89.50 214 LEU A N 1
ATOM 1639 C CA . LEU A 1 214 ? 10.982 0.969 -21.526 1.00 89.50 214 LEU A CA 1
ATOM 1640 C C . LEU A 1 214 ? 11.554 1.910 -22.603 1.00 89.50 214 LEU A C 1
ATOM 1642 O O . LEU A 1 214 ? 11.360 1.684 -23.798 1.00 89.50 214 LEU A O 1
ATOM 1646 N N . VAL A 1 215 ? 12.311 2.937 -22.196 1.00 89.19 215 VAL A N 1
ATOM 1647 C CA . VAL A 1 215 ? 13.012 3.834 -23.134 1.00 89.19 215 VAL A CA 1
ATOM 1648 C C . VAL A 1 215 ? 14.104 3.092 -23.905 1.00 89.19 215 VAL A C 1
ATOM 1650 O O . VAL A 1 215 ? 14.352 3.421 -25.059 1.00 89.19 215 VAL A O 1
ATOM 1653 N N . CYS A 1 216 ? 14.760 2.098 -23.316 1.00 86.62 216 CYS A N 1
ATOM 1654 C CA . CYS A 1 216 ? 15.817 1.347 -23.984 1.00 86.62 216 CYS A CA 1
ATOM 1655 C C . CYS A 1 216 ? 15.306 0.401 -25.065 1.00 86.62 216 CYS A C 1
ATOM 1657 O O . CYS A 1 216 ? 15.935 0.290 -26.116 1.00 86.62 216 CYS A O 1
ATOM 1659 N N . ILE A 1 217 ? 14.169 -0.246 -24.819 1.00 83.75 217 ILE A N 1
ATOM 1660 C CA . ILE A 1 217 ? 13.569 -1.186 -25.767 1.00 83.75 217 ILE A CA 1
ATOM 1661 C C . ILE A 1 217 ? 12.955 -0.455 -26.967 1.00 83.75 217 ILE A C 1
ATOM 1663 O O . ILE A 1 217 ? 12.958 -0.990 -28.071 1.00 83.75 217 ILE A O 1
ATOM 1667 N N . CYS A 1 218 ? 12.457 0.769 -26.778 1.00 81.94 218 CYS A N 1
ATOM 1668 C CA . CYS A 1 218 ? 11.767 1.498 -27.844 1.00 81.94 218 CYS A CA 1
ATOM 1669 C C . CYS A 1 218 ? 12.548 2.690 -28.399 1.00 81.94 218 CYS A C 1
ATOM 1671 O O . CYS A 1 218 ? 12.255 3.158 -29.492 1.00 81.94 218 CYS A O 1
ATOM 1673 N N . GLY A 1 219 ? 13.496 3.255 -27.658 1.00 77.25 219 GLY A N 1
ATOM 1674 C CA . GLY A 1 219 ? 14.268 4.427 -28.072 1.00 77.25 219 GLY A CA 1
ATOM 1675 C C . GLY A 1 219 ? 15.500 4.073 -28.905 1.00 77.25 219 GLY A C 1
ATOM 1676 O O . GLY A 1 219 ? 15.939 2.927 -28.946 1.00 77.25 219 GLY A O 1
ATOM 1677 N N . THR A 1 220 ? 16.117 5.088 -29.518 1.00 72.81 220 THR A N 1
ATOM 1678 C CA . THR A 1 220 ? 17.443 4.955 -30.146 1.00 72.81 220 THR A CA 1
ATOM 1679 C C . THR A 1 220 ? 18.445 5.937 -29.549 1.00 72.81 220 THR A C 1
ATOM 1681 O O . THR A 1 220 ? 18.070 6.942 -28.943 1.00 72.81 220 THR A O 1
ATOM 1684 N N . GLY A 1 221 ? 19.737 5.659 -29.738 1.00 68.94 221 GLY A N 1
ATOM 1685 C CA . GLY A 1 221 ? 20.818 6.536 -29.288 1.00 68.94 221 GLY A CA 1
ATOM 1686 C C . GLY A 1 221 ? 21.215 7.658 -30.250 1.00 68.94 221 GLY A C 1
ATOM 1687 O O . GLY A 1 221 ? 22.024 8.491 -29.857 1.00 68.94 221 GLY A O 1
ATOM 1688 N N . SER A 1 222 ? 20.715 7.668 -31.489 1.00 65.12 222 SER A N 1
ATOM 1689 C CA . SER A 1 222 ? 21.177 8.614 -32.521 1.00 65.12 222 SER A CA 1
ATOM 1690 C C . SER A 1 222 ? 20.161 8.944 -33.619 1.00 65.12 222 SER A C 1
ATOM 1692 O O . SER A 1 222 ? 20.453 9.787 -34.467 1.00 65.12 222 SER A O 1
ATOM 1694 N N . SER A 1 223 ? 18.991 8.297 -33.642 1.00 64.69 223 SER A N 1
ATOM 1695 C CA . SER A 1 223 ? 17.950 8.560 -34.636 1.00 64.69 223 SER A CA 1
ATOM 1696 C C . SER A 1 223 ? 16.828 9.388 -34.019 1.00 64.69 223 SER A C 1
ATOM 1698 O O . SER A 1 223 ? 16.231 8.995 -33.018 1.00 64.69 223 SER A O 1
ATOM 1700 N N . SER A 1 224 ? 16.520 10.519 -34.651 1.00 62.53 224 SER A N 1
ATOM 1701 C CA . SER A 1 224 ? 15.327 11.327 -34.378 1.00 62.53 224 SER A CA 1
ATOM 1702 C C . SER A 1 224 ? 14.125 10.907 -35.229 1.00 62.53 224 SER A C 1
ATOM 1704 O O . SER A 1 224 ? 13.127 11.628 -35.301 1.00 62.53 224 SER A O 1
ATOM 1706 N N . ASP A 1 225 ? 14.219 9.760 -35.907 1.00 65.75 225 ASP A N 1
ATOM 1707 C CA . ASP A 1 225 ? 13.144 9.246 -36.741 1.00 65.75 225 ASP A CA 1
ATOM 1708 C C . ASP A 1 225 ? 11.946 8.850 -35.870 1.00 65.75 225 ASP A C 1
ATOM 1710 O O . ASP A 1 225 ? 12.026 7.957 -35.016 1.00 65.75 225 ASP A O 1
ATOM 1714 N N . SER A 1 226 ? 10.818 9.520 -36.110 1.00 61.03 226 SER A N 1
ATOM 1715 C CA . SER A 1 226 ? 9.559 9.288 -35.406 1.00 61.03 226 SER A CA 1
ATOM 1716 C C . SER A 1 226 ? 9.003 7.882 -35.618 1.00 61.03 226 SER A C 1
ATOM 1718 O O . SER A 1 226 ? 8.167 7.442 -34.825 1.00 61.03 226 SER A O 1
ATOM 1720 N N . THR A 1 227 ? 9.493 7.162 -36.632 1.00 63.25 227 THR A N 1
ATOM 1721 C CA . THR A 1 227 ? 9.158 5.760 -36.883 1.00 63.25 227 THR A CA 1
ATOM 1722 C C . THR A 1 227 ? 9.813 4.799 -35.896 1.00 63.25 227 THR A C 1
ATOM 1724 O O . THR A 1 227 ? 9.400 3.654 -35.840 1.00 63.25 227 THR A O 1
ATOM 1727 N N . THR A 1 228 ? 10.748 5.220 -35.038 1.00 68.88 228 THR A N 1
ATOM 1728 C CA . THR A 1 228 ? 11.381 4.310 -34.060 1.00 68.88 228 THR A CA 1
ATOM 1729 C C . THR A 1 228 ? 10.355 3.605 -33.155 1.00 68.88 228 THR A C 1
ATOM 1731 O O . THR A 1 228 ? 10.511 2.429 -32.829 1.00 68.88 228 THR A O 1
ATOM 1734 N N . LEU A 1 229 ? 9.251 4.282 -32.820 1.00 72.19 229 LEU A N 1
ATOM 1735 C CA . LEU A 1 229 ? 8.153 3.708 -32.039 1.00 72.19 229 LEU A CA 1
ATOM 1736 C C . LEU A 1 229 ? 7.568 2.429 -32.670 1.00 72.19 229 LEU A C 1
ATOM 1738 O O . LEU A 1 229 ? 7.113 1.550 -31.933 1.00 72.19 229 LEU A O 1
ATOM 1742 N N . VAL A 1 230 ? 7.630 2.291 -34.003 1.00 71.69 230 VAL A N 1
ATOM 1743 C CA . VAL A 1 230 ? 7.098 1.120 -34.716 1.00 71.69 230 VAL A CA 1
ATOM 1744 C C . VAL A 1 230 ? 7.801 -0.169 -34.319 1.00 71.69 230 VAL A C 1
ATOM 1746 O O . VAL A 1 230 ? 7.202 -1.223 -34.460 1.00 71.69 230 VAL A O 1
ATOM 1749 N N . GLN A 1 231 ? 9.017 -0.113 -33.759 1.00 73.38 231 GLN A N 1
ATOM 1750 C CA . GLN A 1 231 ? 9.703 -1.288 -33.209 1.00 73.38 231 GLN A CA 1
ATOM 1751 C C . GLN A 1 231 ? 8.958 -1.901 -32.022 1.00 73.38 231 GLN A C 1
ATOM 1753 O O . GLN A 1 231 ? 9.035 -3.106 -31.806 1.00 73.38 231 GLN A O 1
ATOM 1758 N N . CYS A 1 232 ? 8.243 -1.085 -31.250 1.00 77.62 232 CYS A N 1
ATOM 1759 C CA . CYS A 1 232 ? 7.557 -1.510 -30.035 1.00 77.62 232 CYS A CA 1
ATOM 1760 C C . CYS A 1 232 ? 6.050 -1.642 -30.201 1.00 77.62 232 CYS A C 1
ATOM 1762 O O . CYS A 1 232 ? 5.425 -2.437 -29.503 1.00 77.62 232 CYS A O 1
ATOM 1764 N N . THR A 1 233 ? 5.439 -0.835 -31.064 1.00 74.19 233 THR A N 1
ATOM 1765 C CA . THR A 1 233 ? 3.986 -0.833 -31.193 1.00 74.19 233 THR A CA 1
ATOM 1766 C C . THR A 1 233 ? 3.522 -0.304 -32.541 1.00 74.19 233 THR A C 1
ATOM 1768 O O . THR A 1 233 ? 4.081 0.642 -33.090 1.00 74.19 233 THR A O 1
ATOM 1771 N N . SER A 1 234 ? 2.426 -0.875 -33.033 1.00 73.12 234 SER A N 1
ATOM 1772 C CA . SER A 1 234 ? 1.654 -0.365 -34.166 1.00 73.12 234 SER A CA 1
ATOM 1773 C C . SER A 1 234 ? 0.638 0.710 -33.768 1.00 73.12 234 SER A C 1
ATOM 1775 O O . SER A 1 234 ? -0.077 1.223 -34.630 1.00 73.12 234 SER A O 1
ATOM 1777 N N . ILE A 1 235 ? 0.540 1.061 -32.477 1.00 69.06 235 ILE A N 1
ATOM 1778 C CA . ILE A 1 235 ? -0.343 2.136 -32.024 1.00 69.06 235 ILE A CA 1
ATOM 1779 C C . ILE A 1 235 ? 0.166 3.448 -32.612 1.00 69.06 235 ILE A C 1
ATOM 1781 O O . ILE A 1 235 ? 1.188 3.996 -32.197 1.00 69.06 235 ILE A O 1
ATOM 1785 N N . THR A 1 236 ? -0.598 3.973 -33.565 1.00 61.50 236 THR A N 1
ATOM 1786 C CA . THR A 1 236 ? -0.382 5.292 -34.142 1.00 61.50 236 THR A CA 1
ATOM 1787 C C . THR A 1 236 ? -0.749 6.345 -33.102 1.00 61.50 236 THR A C 1
ATOM 1789 O O . THR A 1 236 ? -1.877 6.838 -33.059 1.00 61.50 236 THR A O 1
ATOM 1792 N N . ASP A 1 237 ? 0.192 6.705 -32.235 1.00 58.44 237 ASP A N 1
ATOM 1793 C CA . ASP A 1 237 ? 0.143 8.038 -31.659 1.00 58.44 237 ASP A CA 1
ATOM 1794 C C . ASP A 1 237 ? 0.508 8.999 -32.796 1.00 58.44 237 ASP A C 1
ATOM 1796 O O . ASP A 1 237 ? 1.613 8.922 -33.338 1.00 58.44 237 ASP A O 1
ATOM 1800 N N . SER A 1 238 ? -0.402 9.912 -33.163 1.00 50.75 238 SER A N 1
ATOM 1801 C CA . SER A 1 238 ? -0.126 11.008 -34.116 1.00 50.75 238 SER A CA 1
ATOM 1802 C C . SER A 1 238 ? 1.135 11.809 -33.740 1.00 50.75 238 SER A C 1
ATOM 1804 O O . SER A 1 238 ? 1.665 12.570 -34.543 1.00 50.75 238 SER A O 1
ATOM 1806 N N . SER A 1 239 ? 1.588 11.607 -32.499 1.00 52.22 239 SER A N 1
ATOM 1807 C CA . SER A 1 239 ? 2.840 11.960 -31.854 1.00 52.22 239 SER A CA 1
ATOM 1808 C C . SER A 1 239 ? 4.167 11.572 -32.501 1.00 52.22 239 SER A C 1
ATOM 1810 O O . SER A 1 239 ? 5.095 12.384 -32.554 1.00 52.22 239 SER A O 1
ATOM 1812 N N . GLY A 1 240 ? 4.324 10.263 -32.752 1.00 62.28 240 GLY A N 1
ATOM 1813 C CA . GLY A 1 240 ? 5.623 9.578 -32.628 1.00 62.28 240 GLY A CA 1
ATOM 1814 C C . GLY A 1 240 ? 6.465 10.077 -31.434 1.00 62.28 240 GLY A C 1
ATOM 1815 O O . GLY A 1 240 ? 5.976 10.767 -30.536 1.00 62.28 240 GLY A O 1
ATOM 1816 N N . TYR A 1 241 ? 7.769 9.821 -31.415 1.00 70.56 241 TYR A N 1
ATOM 1817 C CA . TYR A 1 241 ? 8.724 10.744 -30.787 1.00 70.56 241 TYR A CA 1
ATOM 1818 C C . TYR A 1 241 ? 9.955 10.876 -31.659 1.00 70.56 241 TYR A C 1
ATOM 1820 O O . TYR A 1 241 ? 10.439 9.888 -32.189 1.00 70.56 241 TYR A O 1
ATOM 1828 N N . SER A 1 242 ? 10.443 12.104 -31.797 1.00 71.88 242 SER A N 1
ATOM 1829 C CA . SER A 1 242 ? 11.649 12.420 -32.559 1.00 71.88 242 SER A CA 1
ATOM 1830 C C . SER A 1 242 ? 12.855 12.696 -31.661 1.00 71.88 242 SER A C 1
ATOM 1832 O O . SER A 1 242 ? 13.916 13.061 -32.153 1.00 71.88 242 SER A O 1
ATOM 1834 N N . ASP A 1 243 ? 12.688 12.628 -30.338 1.00 81.00 243 ASP A N 1
ATOM 1835 C CA . ASP A 1 243 ? 13.803 12.779 -29.411 1.00 81.00 243 ASP A CA 1
ATOM 1836 C C . ASP A 1 243 ? 14.634 11.485 -29.423 1.00 81.00 243 ASP A C 1
ATOM 1838 O O . ASP A 1 243 ? 14.089 10.390 -29.271 1.00 81.00 243 ASP A O 1
ATOM 1842 N N . ASP A 1 244 ? 15.951 11.616 -29.564 1.00 80.56 244 ASP A N 1
ATOM 1843 C CA . ASP A 1 244 ? 16.898 10.530 -29.329 1.00 80.56 244 ASP A CA 1
ATOM 1844 C C . ASP A 1 244 ? 17.240 10.438 -27.832 1.00 80.56 244 ASP A C 1
ATOM 1846 O O . ASP A 1 244 ? 17.169 11.417 -27.083 1.00 80.56 244 ASP A O 1
ATOM 1850 N N . HIS A 1 245 ? 17.657 9.268 -27.353 1.00 83.62 245 HIS A N 1
ATOM 1851 C CA . HIS A 1 245 ? 18.090 9.084 -25.964 1.00 83.62 245 HIS A CA 1
ATOM 1852 C C . HIS A 1 245 ? 19.543 9.572 -25.764 1.00 83.62 245 HIS A C 1
ATOM 1854 O O . HIS A 1 245 ? 20.398 8.870 -25.227 1.00 83.62 245 HIS A O 1
ATOM 1860 N N . SER A 1 246 ? 19.833 10.801 -26.192 1.00 84.88 246 SER A N 1
ATOM 1861 C CA . SER A 1 246 ? 21.128 11.478 -26.024 1.00 84.88 246 SER A CA 1
ATOM 1862 C C . SER A 1 246 ? 21.298 12.146 -24.654 1.00 84.88 246 SER A C 1
ATOM 1864 O O . SER A 1 246 ? 22.411 12.494 -24.263 1.00 84.88 246 SER A O 1
ATOM 1866 N N . SER A 1 247 ? 20.199 12.337 -23.918 1.00 87.62 247 SER A N 1
ATOM 1867 C CA . SER A 1 247 ? 20.186 12.940 -22.584 1.00 87.62 247 SER A CA 1
ATOM 1868 C C . SER A 1 247 ? 19.059 12.377 -21.714 1.00 87.62 247 SER A C 1
ATOM 1870 O O . SER A 1 247 ? 18.030 11.930 -22.226 1.00 87.62 247 SER A O 1
ATOM 1872 N N . ALA A 1 248 ? 19.188 12.506 -20.390 1.00 88.81 248 ALA A N 1
ATOM 1873 C CA . ALA A 1 248 ? 18.111 12.173 -19.453 1.00 88.81 248 ALA A CA 1
ATOM 1874 C C . ALA A 1 248 ? 16.832 13.007 -19.690 1.00 88.81 248 ALA A C 1
ATOM 1876 O O . ALA A 1 248 ? 15.725 12.513 -19.499 1.00 88.81 248 ALA A O 1
ATOM 1877 N N . SER A 1 249 ? 16.960 14.260 -20.147 1.00 90.56 249 SER A N 1
ATOM 1878 C CA . SER A 1 249 ? 15.805 15.109 -20.487 1.00 90.56 249 SER A CA 1
ATOM 1879 C C . SER A 1 249 ? 15.001 14.525 -21.650 1.00 90.56 249 SER A C 1
ATOM 1881 O O . SER A 1 249 ? 13.773 14.443 -21.586 1.00 90.56 249 SER A O 1
ATOM 1883 N N . ASN A 1 250 ? 15.692 14.053 -22.689 1.00 89.69 250 ASN A N 1
ATOM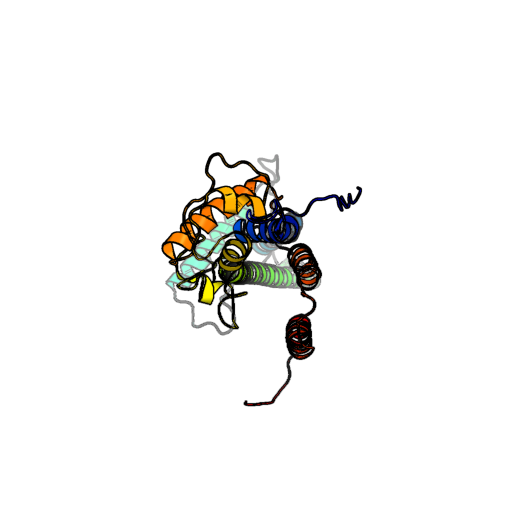 1884 C CA . ASN A 1 250 ? 15.039 13.381 -23.805 1.00 89.69 250 ASN A CA 1
ATOM 1885 C C . ASN A 1 250 ? 14.449 12.034 -23.377 1.00 89.69 250 ASN A C 1
ATOM 1887 O O . ASN A 1 250 ? 13.307 11.745 -23.723 1.00 89.69 250 ASN A O 1
ATOM 1891 N N . ALA A 1 251 ? 15.156 11.266 -22.543 1.00 89.81 251 ALA A N 1
ATOM 1892 C CA . ALA A 1 251 ? 14.644 10.016 -21.983 1.00 89.81 251 ALA A CA 1
ATOM 1893 C C . ALA A 1 251 ? 13.307 10.212 -21.246 1.00 89.81 251 ALA A C 1
ATOM 1895 O O . ALA A 1 251 ? 12.360 9.461 -21.468 1.00 89.81 251 ALA A O 1
ATOM 1896 N N . ILE A 1 252 ? 13.178 11.283 -20.452 1.00 93.00 252 ILE A N 1
ATOM 1897 C CA . ILE A 1 252 ? 11.920 11.644 -19.780 1.00 93.00 252 ILE A CA 1
ATOM 1898 C C . ILE A 1 252 ? 10.794 11.893 -20.795 1.00 93.00 252 ILE A C 1
ATOM 1900 O O . ILE A 1 252 ? 9.662 11.461 -20.568 1.00 93.00 252 ILE A O 1
ATOM 1904 N N . LYS A 1 253 ? 11.062 12.600 -21.900 1.00 90.38 253 LYS A N 1
ATOM 1905 C CA . LYS A 1 253 ? 10.047 12.862 -22.938 1.00 90.38 253 LYS A CA 1
ATOM 1906 C C . LYS A 1 253 ? 9.611 11.576 -23.636 1.00 90.38 253 LYS A C 1
ATOM 1908 O O . LYS A 1 253 ? 8.410 11.371 -23.808 1.00 90.38 253 LYS A O 1
ATOM 1913 N N . ILE A 1 254 ? 10.571 10.719 -23.992 1.00 89.06 254 ILE A N 1
ATOM 1914 C CA . ILE A 1 254 ? 10.320 9.413 -24.612 1.00 89.06 254 ILE A CA 1
ATOM 1915 C C . ILE A 1 254 ? 9.470 8.559 -23.664 1.00 89.06 254 ILE A C 1
ATOM 1917 O O . ILE A 1 254 ? 8.391 8.110 -24.045 1.00 89.06 254 ILE A O 1
ATOM 1921 N N . TYR A 1 255 ? 9.883 8.429 -22.399 1.00 92.62 255 TYR A N 1
ATOM 1922 C CA . TYR A 1 255 ? 9.142 7.681 -21.383 1.00 92.62 255 TYR A CA 1
ATOM 1923 C C . TYR A 1 255 ? 7.708 8.186 -21.218 1.00 92.62 255 TYR A C 1
ATOM 1925 O O . TYR A 1 255 ? 6.783 7.385 -21.225 1.00 92.62 255 TYR A O 1
ATOM 1933 N N . LYS A 1 256 ? 7.489 9.504 -21.111 1.00 91.88 256 LYS A N 1
ATOM 1934 C CA . LYS A 1 256 ? 6.133 10.066 -20.963 1.00 91.88 256 LYS A CA 1
ATOM 1935 C C . LYS A 1 256 ? 5.205 9.652 -22.103 1.00 91.88 256 LYS A C 1
ATOM 1937 O O . LYS A 1 256 ? 4.029 9.393 -21.860 1.00 91.88 256 LYS A O 1
ATOM 1942 N N . LYS A 1 257 ? 5.726 9.581 -23.328 1.00 89.12 257 LYS A N 1
ATOM 1943 C CA . LYS A 1 257 ? 4.964 9.121 -24.492 1.00 89.12 257 LYS A CA 1
ATOM 1944 C C . LYS A 1 257 ? 4.699 7.619 -24.433 1.00 89.12 257 LYS A C 1
ATOM 1946 O O . LYS A 1 257 ? 3.554 7.211 -24.583 1.00 89.12 257 LYS A O 1
ATOM 1951 N N . LEU A 1 258 ? 5.716 6.812 -24.133 1.00 89.88 258 LEU A N 1
ATOM 1952 C CA . LEU A 1 258 ? 5.565 5.360 -23.993 1.00 89.88 258 LEU A CA 1
ATOM 1953 C C . LEU A 1 258 ? 4.589 4.989 -22.866 1.00 89.88 258 LEU A C 1
ATOM 1955 O O . LEU A 1 258 ? 3.700 4.176 -23.079 1.00 89.88 258 LEU A O 1
ATOM 1959 N N . ALA A 1 259 ? 4.671 5.645 -21.707 1.00 92.31 259 ALA A N 1
ATOM 1960 C CA . ALA A 1 259 ? 3.744 5.449 -20.595 1.00 92.31 259 ALA A CA 1
ATOM 1961 C C . ALA A 1 259 ? 2.297 5.810 -20.979 1.00 92.31 259 ALA A C 1
ATOM 1963 O O . ALA A 1 259 ? 1.370 5.074 -20.649 1.00 92.31 259 ALA A O 1
ATOM 1964 N N . ALA A 1 260 ? 2.091 6.897 -21.732 1.00 90.50 260 ALA A N 1
ATOM 1965 C CA . ALA A 1 260 ? 0.769 7.260 -22.245 1.00 90.50 260 ALA A CA 1
ATOM 1966 C C . ALA A 1 260 ? 0.221 6.238 -23.260 1.00 90.50 260 ALA A C 1
ATOM 1968 O O . ALA A 1 260 ? -0.993 6.053 -23.351 1.00 90.50 260 ALA A O 1
ATOM 1969 N N . ILE A 1 261 ? 1.094 5.567 -24.017 1.00 88.88 261 ILE A N 1
ATOM 1970 C CA . ILE A 1 261 ? 0.712 4.450 -24.890 1.00 88.88 261 ILE A CA 1
ATOM 1971 C C . ILE A 1 261 ? 0.352 3.224 -24.048 1.00 88.88 261 ILE A C 1
ATOM 1973 O O . ILE A 1 261 ? -0.713 2.651 -24.264 1.00 88.88 261 ILE A O 1
ATOM 1977 N N . CYS A 1 262 ? 1.170 2.872 -23.053 1.00 91.44 262 CYS A N 1
ATOM 1978 C CA . CYS A 1 262 ? 0.899 1.755 -22.151 1.00 91.44 262 CYS A CA 1
ATOM 1979 C C . CYS A 1 262 ? -0.473 1.878 -21.479 1.00 91.44 262 CYS A C 1
ATOM 1981 O O . CYS A 1 262 ? -1.234 0.912 -21.455 1.00 91.44 262 CYS A O 1
ATOM 1983 N N . GLN A 1 263 ? -0.846 3.078 -21.024 1.00 90.69 263 GLN A N 1
ATOM 1984 C CA . GLN A 1 263 ? -2.167 3.350 -20.442 1.00 90.69 263 GLN A CA 1
ATOM 1985 C C . GLN A 1 263 ? -3.336 3.065 -21.400 1.00 90.69 263 GLN A C 1
ATOM 1987 O O . GLN A 1 263 ? -4.448 2.806 -20.947 1.00 90.69 263 GLN A O 1
ATOM 1992 N N . LYS A 1 264 ? -3.108 3.116 -22.718 1.00 85.81 264 LYS A N 1
ATOM 1993 C CA . LYS A 1 264 ? -4.114 2.794 -23.741 1.00 85.81 264 LYS A CA 1
ATOM 1994 C C . LYS A 1 264 ? -4.095 1.317 -24.141 1.00 85.81 264 LYS A C 1
ATOM 1996 O O . LYS A 1 264 ? -5.112 0.821 -24.617 1.00 85.81 264 LYS A O 1
ATOM 2001 N N . SER A 1 265 ? -2.952 0.642 -24.014 1.00 82.38 265 SER A N 1
ATOM 2002 C CA . SER A 1 265 ? -2.721 -0.687 -24.593 1.00 82.38 265 SER A CA 1
ATOM 2003 C C . SER A 1 265 ? -2.811 -1.841 -23.598 1.00 82.38 265 SER A C 1
ATOM 2005 O O . SER A 1 265 ? -3.057 -2.968 -24.017 1.00 82.38 265 SER A O 1
ATOM 2007 N N . ALA A 1 266 ? -2.616 -1.585 -22.304 1.00 84.19 266 ALA A N 1
ATOM 2008 C CA . ALA A 1 266 ? -2.611 -2.608 -21.263 1.00 84.19 266 ALA A CA 1
ATOM 2009 C C . ALA A 1 266 ? -3.599 -2.273 -20.139 1.00 84.19 266 ALA A C 1
ATOM 2011 O O . ALA A 1 266 ? -3.832 -1.110 -19.811 1.00 84.19 266 ALA A O 1
ATOM 2012 N N . ALA A 1 267 ? -4.170 -3.304 -19.517 1.00 86.81 267 ALA A N 1
ATOM 2013 C CA . ALA A 1 267 ? -5.029 -3.124 -18.353 1.00 86.81 267 ALA A CA 1
ATOM 2014 C C . ALA A 1 267 ? -4.224 -2.632 -17.137 1.00 86.81 267 ALA A C 1
ATOM 2016 O O . ALA A 1 267 ? -3.055 -2.980 -16.964 1.00 86.81 267 ALA A O 1
ATOM 2017 N N . THR A 1 268 ? -4.867 -1.838 -16.283 1.00 89.81 268 THR A N 1
ATOM 2018 C CA . THR A 1 268 ? -4.331 -1.462 -14.972 1.00 89.81 268 THR A CA 1
ATOM 2019 C C . THR A 1 268 ? -4.760 -2.497 -13.938 1.00 89.81 268 THR A C 1
ATOM 2021 O O . THR A 1 268 ? -5.914 -2.504 -13.504 1.00 89.81 268 THR A O 1
ATOM 2024 N N . GLU A 1 269 ? -3.833 -3.368 -13.554 1.00 89.38 269 GLU A N 1
ATOM 2025 C CA . GLU A 1 269 ? -4.041 -4.382 -12.519 1.00 89.38 269 GLU A CA 1
ATOM 2026 C C . GLU A 1 269 ? -3.630 -3.870 -11.133 1.00 89.38 269 GLU A C 1
ATOM 2028 O O . GLU A 1 269 ? -2.889 -2.893 -10.997 1.00 89.38 269 GLU A O 1
ATOM 2033 N N . GLU A 1 270 ? -4.139 -4.530 -10.095 1.00 91.94 270 GLU A N 1
ATOM 2034 C CA . GLU A 1 270 ? -3.692 -4.306 -8.720 1.00 91.94 270 GLU A CA 1
ATOM 2035 C C . GLU A 1 270 ? -2.322 -4.948 -8.499 1.00 91.94 270 GLU A C 1
ATOM 2037 O O . GLU A 1 270 ? -2.045 -6.034 -9.008 1.00 91.94 270 GLU A O 1
ATOM 2042 N N . ALA A 1 271 ? -1.480 -4.300 -7.700 1.00 88.94 271 ALA A N 1
ATOM 2043 C CA . ALA A 1 271 ? -0.213 -4.843 -7.250 1.00 88.94 271 ALA A CA 1
ATOM 2044 C C . ALA A 1 271 ? -0.465 -5.910 -6.171 1.00 88.94 271 ALA A C 1
ATOM 2046 O O . ALA A 1 271 ? -0.550 -5.600 -4.980 1.00 88.94 271 ALA A O 1
ATOM 2047 N N . SER A 1 272 ? -0.586 -7.160 -6.617 1.00 87.06 272 SER A N 1
ATOM 2048 C CA . SER A 1 272 ? -0.537 -8.366 -5.785 1.00 87.06 272 SER A CA 1
ATOM 2049 C C . SER A 1 272 ? 0.763 -9.140 -6.044 1.00 87.06 272 SER A C 1
ATOM 2051 O O . SER A 1 272 ? 1.408 -8.929 -7.080 1.00 87.06 272 SER A O 1
ATOM 2053 N N . PRO A 1 273 ? 1.173 -10.055 -5.148 1.00 85.50 273 PRO A N 1
ATOM 2054 C CA . PRO A 1 273 ? 2.318 -10.930 -5.397 1.00 85.50 273 PRO A CA 1
ATOM 2055 C C . PRO A 1 273 ? 2.228 -11.667 -6.741 1.00 85.50 273 PRO A C 1
ATOM 2057 O O . PRO A 1 273 ? 3.212 -11.732 -7.479 1.00 85.50 273 PRO A O 1
ATOM 2060 N N . GLU A 1 274 ? 1.047 -12.173 -7.096 1.00 83.94 274 GLU A N 1
ATOM 2061 C CA . GLU A 1 274 ? 0.803 -12.891 -8.347 1.00 83.94 274 GLU A CA 1
ATOM 2062 C C . GLU A 1 274 ? 0.908 -11.966 -9.565 1.00 83.94 274 GLU A C 1
ATOM 2064 O O . GLU A 1 274 ? 1.605 -12.303 -10.528 1.00 83.94 274 GLU A O 1
ATOM 2069 N N . ASN A 1 275 ? 0.275 -10.789 -9.511 1.00 86.25 275 ASN A N 1
ATOM 2070 C CA . ASN A 1 275 ? 0.272 -9.824 -10.616 1.00 86.25 275 ASN A CA 1
ATOM 2071 C C . ASN A 1 275 ? 1.645 -9.167 -10.822 1.00 86.25 275 ASN A C 1
ATOM 2073 O O . ASN A 1 275 ? 1.952 -8.725 -11.924 1.00 86.25 275 ASN A O 1
ATOM 2077 N N . ILE A 1 276 ? 2.509 -9.147 -9.801 1.00 86.31 276 ILE A N 1
ATOM 2078 C CA . ILE A 1 276 ? 3.917 -8.750 -9.938 1.00 86.31 276 ILE A CA 1
ATOM 2079 C C . ILE A 1 276 ? 4.757 -9.897 -10.520 1.00 86.31 276 ILE A C 1
ATOM 2081 O O . ILE A 1 276 ? 5.560 -9.683 -11.432 1.00 86.31 276 ILE A O 1
ATOM 2085 N N . ALA A 1 277 ? 4.578 -11.130 -10.038 1.00 84.75 277 ALA A N 1
ATOM 2086 C CA . ALA A 1 277 ? 5.389 -12.275 -10.456 1.00 84.75 277 ALA A CA 1
ATOM 2087 C C . ALA A 1 277 ? 5.133 -12.709 -11.911 1.00 84.75 277 ALA A C 1
ATOM 2089 O O . ALA A 1 277 ? 6.068 -13.108 -12.619 1.00 84.75 277 ALA A O 1
ATOM 2090 N N . ALA A 1 278 ? 3.883 -12.634 -12.373 1.00 83.25 278 ALA A N 1
ATOM 2091 C CA . ALA A 1 278 ? 3.489 -13.034 -13.720 1.00 83.25 278 ALA A CA 1
ATOM 2092 C C . ALA A 1 278 ? 4.236 -12.264 -14.832 1.00 83.25 278 ALA A C 1
ATOM 2094 O O . ALA A 1 278 ? 4.887 -12.915 -15.659 1.00 83.25 278 ALA A O 1
ATOM 2095 N N . PRO A 1 279 ? 4.236 -10.916 -14.870 1.00 84.19 279 PRO A N 1
ATOM 2096 C CA . PRO A 1 279 ? 4.954 -10.176 -15.897 1.00 84.19 279 PRO A CA 1
ATOM 2097 C C . PRO A 1 279 ? 6.476 -10.319 -15.755 1.00 84.19 279 PRO A C 1
ATOM 2099 O O . PRO A 1 279 ? 7.160 -10.359 -16.774 1.00 84.19 279 PRO A O 1
ATOM 2102 N N . ILE A 1 280 ? 7.032 -10.478 -14.542 1.00 85.25 280 ILE A N 1
ATOM 2103 C CA . ILE A 1 280 ? 8.475 -10.753 -14.359 1.00 85.25 280 ILE A CA 1
ATOM 2104 C C . ILE A 1 280 ? 8.846 -12.077 -15.031 1.00 85.25 280 ILE A C 1
ATOM 2106 O O . ILE A 1 280 ? 9.841 -12.167 -15.756 1.00 85.25 280 ILE A O 1
ATOM 2110 N N . THR A 1 281 ? 8.020 -13.102 -14.831 1.00 82.19 281 THR A N 1
ATOM 2111 C CA . THR A 1 281 ? 8.198 -14.414 -15.459 1.00 82.19 281 THR A CA 1
ATOM 2112 C C . THR A 1 281 ? 8.086 -14.314 -16.980 1.00 82.19 281 THR A C 1
ATOM 2114 O O . THR A 1 281 ? 8.935 -14.853 -17.692 1.00 82.19 281 THR A O 1
ATOM 2117 N N . ALA A 1 282 ? 7.082 -13.587 -17.483 1.00 82.69 282 ALA A N 1
ATOM 2118 C CA . ALA A 1 282 ? 6.895 -13.368 -18.913 1.00 82.69 282 ALA A CA 1
ATOM 2119 C C . ALA A 1 282 ? 8.097 -12.642 -19.538 1.00 82.69 282 ALA A C 1
ATOM 2121 O O . ALA A 1 282 ? 8.640 -13.113 -20.534 1.00 82.69 282 ALA A O 1
ATOM 2122 N N . PHE A 1 283 ? 8.569 -11.557 -18.918 1.00 83.62 283 PHE A N 1
ATOM 2123 C CA . PHE A 1 283 ? 9.735 -10.812 -19.389 1.00 83.62 283 PHE A CA 1
ATOM 2124 C C . PHE A 1 283 ? 10.994 -11.686 -19.394 1.00 83.62 283 PHE A C 1
ATOM 2126 O O . PHE A 1 283 ? 11.716 -11.742 -20.385 1.00 83.62 283 PHE A O 1
ATOM 2133 N N . THR A 1 284 ? 11.211 -12.463 -18.329 1.00 80.69 284 THR A N 1
ATOM 2134 C CA . THR A 1 284 ? 12.352 -13.386 -18.224 1.00 80.69 284 THR A CA 1
ATOM 2135 C C . THR A 1 284 ? 12.353 -14.440 -19.334 1.00 80.69 284 THR A C 1
ATOM 2137 O O . THR A 1 284 ? 13.414 -14.810 -19.836 1.00 80.69 284 THR A O 1
ATOM 2140 N N . ALA A 1 285 ? 11.181 -14.927 -19.747 1.00 76.50 285 ALA A N 1
ATOM 2141 C CA . ALA A 1 285 ? 11.064 -15.868 -20.859 1.00 76.50 285 ALA A CA 1
ATOM 2142 C C . ALA A 1 285 ? 11.400 -15.224 -22.219 1.00 76.50 285 ALA A C 1
ATOM 2144 O O . ALA A 1 285 ? 11.901 -15.909 -23.112 1.00 76.50 285 ALA A O 1
ATOM 2145 N N . LEU A 1 286 ? 11.158 -13.918 -22.369 1.00 79.38 286 LEU A N 1
ATOM 2146 C CA . LEU A 1 286 ? 11.458 -13.160 -23.586 1.00 79.38 286 LEU A CA 1
ATOM 2147 C C . LEU A 1 286 ? 12.950 -12.828 -23.730 1.00 79.38 286 LEU A C 1
ATOM 2149 O O . LEU A 1 286 ? 13.450 -12.847 -24.852 1.00 79.38 286 LEU A O 1
ATOM 2153 N N . LEU A 1 287 ? 13.689 -12.649 -22.626 1.00 68.31 287 LEU A N 1
ATOM 2154 C CA . LEU A 1 287 ? 15.139 -12.366 -22.644 1.00 68.31 287 LEU A CA 1
ATOM 2155 C C . LEU A 1 287 ? 15.966 -13.381 -23.458 1.00 68.31 287 LEU A C 1
ATOM 2157 O O . LEU A 1 287 ? 17.049 -13.061 -23.943 1.00 68.31 287 LEU A O 1
ATOM 2161 N N . TRP A 1 288 ? 15.465 -14.604 -23.630 1.00 53.72 288 TRP A N 1
ATOM 2162 C CA . TRP A 1 288 ? 16.145 -15.662 -24.379 1.00 53.72 288 TRP A CA 1
ATOM 2163 C C . TRP A 1 288 ? 15.847 -15.662 -25.882 1.00 53.72 288 TRP A C 1
ATOM 2165 O O . TRP A 1 288 ? 16.536 -16.355 -26.629 1.00 53.72 288 TRP A O 1
ATOM 2175 N N . ARG A 1 289 ? 14.850 -14.900 -26.353 1.00 51.53 289 ARG A N 1
ATOM 2176 C CA . ARG A 1 289 ? 14.454 -14.876 -27.772 1.00 51.53 289 ARG A CA 1
ATOM 2177 C C . ARG A 1 289 ? 15.468 -14.177 -28.671 1.00 51.53 289 ARG A C 1
ATOM 2179 O O . ARG A 1 289 ? 15.592 -14.546 -29.834 1.00 51.53 289 ARG A O 1
ATOM 2186 N N . THR A 1 290 ? 16.210 -13.212 -28.138 1.00 45.84 290 THR A N 1
ATOM 2187 C CA . THR A 1 290 ? 17.191 -12.410 -28.884 1.00 45.84 290 THR A CA 1
ATOM 2188 C C . THR A 1 290 ? 18.638 -12.811 -28.616 1.00 45.84 290 THR A C 1
ATOM 2190 O O . THR A 1 290 ? 19.539 -12.115 -29.093 1.00 45.84 290 THR A O 1
ATOM 2193 N N . ALA A 1 291 ? 18.884 -13.943 -27.931 1.00 40.12 291 ALA A N 1
ATOM 2194 C CA . ALA A 1 291 ? 20.206 -14.558 -27.817 1.00 40.12 291 ALA A CA 1
ATOM 2195 C C . ALA A 1 291 ? 20.704 -14.967 -29.214 1.00 40.12 291 ALA A C 1
ATOM 2197 O O . ALA A 1 291 ? 20.585 -16.110 -29.652 1.00 40.12 291 ALA A O 1
ATOM 2198 N N . HIS A 1 292 ? 21.239 -13.979 -29.929 1.00 33.19 292 HIS A N 1
ATOM 2199 C CA . HIS A 1 292 ? 21.944 -14.129 -31.183 1.00 33.19 292 HIS A CA 1
ATOM 2200 C C . HIS A 1 292 ? 23.002 -15.216 -31.007 1.00 33.19 292 HIS A C 1
ATOM 2202 O O . HIS A 1 292 ? 23.636 -15.327 -29.953 1.00 33.19 292 HIS A O 1
ATOM 2208 N N . SER A 1 293 ? 23.224 -15.984 -32.068 1.00 32.62 293 SER A N 1
ATOM 2209 C CA . SER A 1 293 ? 24.152 -17.114 -32.205 1.00 32.62 293 SER A CA 1
ATOM 2210 C C . SER A 1 293 ? 25.640 -16.815 -31.908 1.00 32.62 293 SER A C 1
ATOM 2212 O O . SER A 1 293 ? 26.510 -17.590 -32.294 1.00 32.62 293 SER A O 1
ATOM 2214 N N . GLY A 1 294 ? 25.951 -15.712 -31.221 1.00 34.00 294 GLY A N 1
ATOM 2215 C CA . GLY A 1 294 ? 27.272 -15.307 -30.742 1.00 34.00 294 GLY A CA 1
ATOM 2216 C C . GLY A 1 294 ? 27.369 -15.056 -29.228 1.00 34.00 294 GLY A C 1
ATOM 2217 O O . GLY A 1 294 ? 28.434 -14.654 -28.767 1.00 34.00 294 GLY A O 1
ATOM 2218 N N . ALA A 1 295 ? 26.319 -15.291 -28.429 1.00 34.47 295 ALA A N 1
ATOM 2219 C CA . ALA A 1 295 ? 26.428 -15.211 -26.970 1.00 34.47 295 ALA A CA 1
ATOM 2220 C C . ALA A 1 295 ? 27.274 -16.385 -26.440 1.00 34.47 295 ALA A C 1
ATOM 2222 O O . ALA A 1 295 ? 26.795 -17.509 -26.273 1.00 34.47 295 ALA A O 1
ATOM 2223 N N . THR A 1 296 ? 28.566 -16.153 -26.191 1.00 34.59 296 THR A N 1
ATOM 2224 C CA . THR A 1 296 ? 29.416 -17.156 -25.539 1.00 34.59 296 THR A CA 1
ATOM 2225 C C . THR A 1 296 ? 28.821 -17.536 -24.185 1.00 34.59 296 THR A C 1
ATOM 2227 O O . THR A 1 296 ? 28.412 -16.662 -23.425 1.00 34.59 296 THR A O 1
ATOM 2230 N N . LYS A 1 297 ? 28.835 -18.840 -23.862 1.00 32.44 297 LYS A N 1
ATOM 2231 C CA . LYS A 1 297 ? 28.361 -19.507 -22.623 1.00 32.44 297 LYS A CA 1
ATOM 2232 C C . LYS A 1 297 ? 28.579 -18.764 -21.285 1.00 32.44 297 LYS A C 1
ATOM 2234 O O . LYS A 1 297 ? 27.988 -19.145 -20.283 1.00 32.44 297 LYS A O 1
ATOM 2239 N N . LYS A 1 298 ? 29.424 -17.734 -21.239 1.00 31.22 298 LYS A N 1
ATOM 2240 C CA . LYS A 1 298 ? 29.760 -16.923 -20.066 1.00 31.22 298 LYS A CA 1
ATOM 2241 C C . LYS A 1 298 ? 28.691 -15.872 -19.704 1.00 31.22 298 LYS A C 1
ATOM 2243 O O . LYS A 1 298 ? 28.560 -15.571 -18.521 1.00 31.22 298 LYS A O 1
ATOM 2248 N N . GLU A 1 299 ? 27.907 -15.370 -20.666 1.00 34.22 299 GLU A N 1
ATOM 2249 C CA . GLU A 1 299 ? 26.766 -14.462 -20.408 1.00 34.22 299 GLU A CA 1
ATOM 2250 C C . GLU A 1 299 ? 25.561 -15.223 -19.821 1.00 34.22 299 GLU A C 1
ATOM 2252 O O . GLU A 1 299 ? 24.948 -14.777 -18.851 1.00 34.22 299 GLU A O 1
ATOM 2257 N N . LEU A 1 300 ? 25.289 -16.426 -20.347 1.00 33.41 300 LEU A N 1
ATOM 2258 C CA . LEU A 1 300 ? 24.218 -17.331 -19.897 1.00 33.41 300 LEU A CA 1
ATOM 2259 C C . LEU A 1 300 ? 24.328 -17.681 -18.400 1.00 33.41 300 LEU A C 1
ATOM 2261 O O . LEU A 1 300 ? 23.333 -17.663 -17.683 1.00 33.41 300 LEU A O 1
ATOM 2265 N N . ILE A 1 301 ? 25.552 -17.901 -17.905 1.00 37.09 301 ILE A N 1
ATOM 2266 C CA . ILE A 1 301 ? 25.821 -18.274 -16.504 1.00 37.09 301 ILE A CA 1
ATOM 2267 C C . ILE A 1 301 ? 25.614 -17.093 -15.528 1.00 37.09 301 ILE A C 1
ATOM 2269 O O . ILE A 1 301 ? 25.361 -17.308 -14.341 1.00 37.09 301 ILE A O 1
ATOM 2273 N N . ARG A 1 302 ? 25.684 -15.829 -15.981 1.00 36.94 302 ARG A N 1
ATOM 2274 C CA . ARG A 1 302 ? 25.480 -14.656 -15.101 1.00 36.94 302 ARG A CA 1
ATOM 2275 C C . ARG A 1 302 ? 24.005 -14.341 -14.847 1.00 36.94 302 ARG A C 1
ATOM 2277 O O . ARG A 1 302 ? 23.671 -13.980 -13.721 1.00 36.94 302 ARG A O 1
ATOM 2284 N N . LEU A 1 303 ? 23.132 -14.540 -15.836 1.00 36.34 303 LEU A N 1
ATOM 2285 C CA . LEU A 1 303 ? 21.675 -14.414 -15.667 1.00 36.34 303 LEU A CA 1
ATOM 2286 C C . LEU A 1 303 ? 21.100 -15.545 -14.802 1.00 36.34 303 LEU A C 1
ATOM 2288 O O . LEU A 1 303 ? 20.205 -15.321 -13.990 1.00 36.34 303 LEU A O 1
ATOM 2292 N N . GLU A 1 304 ? 21.683 -16.740 -14.880 1.00 33.22 304 GLU A N 1
ATOM 2293 C CA . GLU A 1 304 ? 21.332 -17.860 -14.002 1.00 33.22 304 GLU A CA 1
ATOM 2294 C C . GLU A 1 304 ? 21.714 -17.584 -12.534 1.00 33.22 304 GLU A C 1
ATOM 2296 O O . GLU A 1 304 ? 20.985 -17.958 -11.619 1.00 33.22 304 GLU A O 1
ATOM 2301 N N . LYS A 1 305 ? 22.786 -16.811 -12.296 1.00 31.92 305 LYS A N 1
ATOM 2302 C CA . LYS A 1 305 ? 23.165 -16.330 -10.955 1.00 31.92 305 LYS A CA 1
ATOM 2303 C C . LYS A 1 305 ? 22.175 -15.298 -10.390 1.00 31.92 305 LYS A C 1
ATOM 2305 O O . LYS A 1 305 ? 21.951 -15.288 -9.183 1.00 31.92 305 LYS A O 1
ATOM 2310 N N . ALA A 1 306 ? 21.547 -14.478 -11.240 1.00 35.19 306 ALA A N 1
ATOM 2311 C CA . ALA A 1 306 ? 20.473 -13.562 -10.833 1.00 35.19 306 ALA A CA 1
ATOM 2312 C C . ALA A 1 306 ? 19.186 -14.320 -10.446 1.00 35.19 306 ALA A C 1
ATOM 2314 O O . ALA A 1 306 ? 18.518 -13.950 -9.480 1.00 35.19 306 ALA A O 1
ATOM 2315 N N . ARG A 1 307 ? 18.909 -15.451 -11.114 1.00 34.03 307 ARG A N 1
ATOM 2316 C CA . ARG A 1 307 ? 17.812 -16.376 -10.776 1.00 34.03 307 ARG A CA 1
ATOM 2317 C C . ARG A 1 307 ? 17.934 -16.943 -9.356 1.00 34.03 307 ARG A C 1
ATOM 2319 O O . ARG A 1 307 ? 16.931 -17.065 -8.660 1.00 34.03 307 ARG A O 1
ATOM 2326 N N . THR A 1 308 ? 19.150 -17.252 -8.902 1.00 29.97 308 THR A N 1
ATOM 2327 C CA . THR A 1 308 ? 19.395 -17.803 -7.555 1.00 29.97 308 THR A CA 1
ATOM 2328 C C . THR A 1 308 ? 19.302 -16.744 -6.451 1.00 29.97 308 THR A C 1
ATOM 2330 O O . THR A 1 308 ? 18.943 -17.068 -5.323 1.00 29.97 308 THR A O 1
ATOM 2333 N N . VAL A 1 309 ? 19.583 -15.472 -6.758 1.00 33.72 309 VAL A N 1
ATOM 2334 C CA . VAL A 1 309 ? 19.503 -14.374 -5.776 1.00 33.72 309 VAL A CA 1
ATOM 2335 C C . VAL A 1 309 ? 18.053 -13.933 -5.535 1.00 33.72 309 VAL A C 1
ATOM 2337 O O . VAL A 1 309 ? 17.698 -13.640 -4.398 1.00 33.72 309 VAL A O 1
ATOM 2340 N N . GLN A 1 310 ? 17.189 -13.957 -6.556 1.00 31.30 310 GLN A N 1
ATOM 2341 C CA . GLN A 1 310 ? 15.778 -13.567 -6.403 1.00 31.30 310 GLN A CA 1
ATOM 2342 C C . GLN A 1 310 ? 14.915 -14.609 -5.674 1.00 31.30 310 GLN A C 1
ATOM 2344 O O . GLN A 1 310 ? 14.006 -14.225 -4.944 1.00 31.30 310 GLN A O 1
ATOM 2349 N N . ILE A 1 311 ? 15.214 -15.909 -5.790 1.00 28.73 311 ILE A N 1
ATOM 2350 C CA . ILE A 1 311 ? 14.447 -16.960 -5.090 1.00 28.73 311 ILE A CA 1
ATOM 2351 C C . ILE A 1 311 ? 14.727 -16.961 -3.572 1.00 28.73 311 ILE A C 1
ATOM 2353 O O . ILE A 1 311 ? 13.863 -17.342 -2.785 1.00 28.73 311 ILE A O 1
ATOM 2357 N N . ASN A 1 312 ? 15.878 -16.443 -3.128 1.00 26.89 312 ASN A N 1
ATOM 2358 C CA . ASN A 1 312 ? 16.185 -16.312 -1.698 1.00 26.89 312 ASN A CA 1
ATOM 2359 C C . ASN A 1 312 ? 15.524 -15.098 -1.020 1.00 26.89 312 ASN A C 1
ATOM 2361 O O . ASN A 1 312 ? 15.614 -14.969 0.198 1.00 26.89 312 ASN A O 1
ATOM 2365 N N . ALA A 1 313 ? 14.837 -14.226 -1.764 1.00 28.55 313 ALA A N 1
ATOM 2366 C CA . ALA A 1 313 ? 14.132 -13.080 -1.189 1.00 28.55 313 ALA A CA 1
ATOM 2367 C C . ALA A 1 313 ? 12.675 -13.387 -0.783 1.00 28.55 313 ALA A C 1
ATOM 2369 O O . ALA A 1 313 ? 12.000 -12.505 -0.258 1.00 28.55 313 ALA A O 1
ATOM 2370 N N . THR A 1 314 ? 12.169 -14.612 -1.002 1.00 32.69 314 THR A N 1
ATOM 2371 C CA . THR A 1 314 ? 10.734 -14.930 -0.823 1.00 32.69 314 THR A CA 1
ATOM 2372 C C . THR A 1 314 ? 10.412 -16.000 0.223 1.00 32.69 314 THR A C 1
ATOM 2374 O O . THR A 1 314 ? 9.276 -16.458 0.286 1.00 32.69 314 THR A O 1
ATOM 2377 N N . VAL A 1 315 ? 11.343 -16.380 1.101 1.00 24.12 315 VAL A N 1
ATOM 2378 C CA . VAL A 1 315 ? 10.994 -17.163 2.300 1.00 24.12 315 VAL A CA 1
ATOM 2379 C C . VAL A 1 315 ? 11.853 -16.688 3.462 1.00 24.12 315 VAL A C 1
ATOM 2381 O O . VAL A 1 315 ? 13.067 -16.866 3.463 1.00 24.12 315 VAL A O 1
ATOM 2384 N N . GLY A 1 316 ? 11.230 -16.041 4.446 1.00 26.38 316 GLY A N 1
ATOM 2385 C CA . GLY A 1 316 ? 11.934 -15.568 5.629 1.00 26.38 316 GLY A CA 1
ATOM 2386 C C . GLY A 1 316 ? 12.647 -16.705 6.359 1.00 26.38 316 GLY A C 1
ATOM 2387 O O . GLY A 1 316 ? 12.032 -17.722 6.668 1.00 26.38 316 GLY A O 1
ATOM 2388 N N . GLN A 1 317 ? 13.915 -16.489 6.701 1.00 23.17 317 GLN A N 1
ATOM 2389 C CA . GLN A 1 317 ? 14.540 -17.093 7.871 1.00 23.17 317 GLN A CA 1
ATOM 2390 C C . GLN A 1 317 ? 15.659 -16.189 8.395 1.00 23.17 317 GLN A C 1
ATOM 2392 O O . GLN A 1 317 ? 16.634 -15.879 7.719 1.00 23.17 317 GLN A O 1
ATOM 2397 N N . SER A 1 318 ? 15.471 -15.765 9.640 1.00 25.08 318 SER A N 1
ATOM 2398 C CA . SER A 1 318 ? 16.525 -15.353 10.559 1.00 25.08 318 SER A CA 1
ATOM 2399 C C . SER A 1 318 ? 17.564 -16.471 10.691 1.00 25.08 318 SER A C 1
ATOM 2401 O O . SER A 1 318 ? 17.179 -17.549 11.136 1.00 25.08 318 SER A O 1
ATOM 2403 N N . ALA A 1 319 ? 18.836 -16.209 10.369 1.00 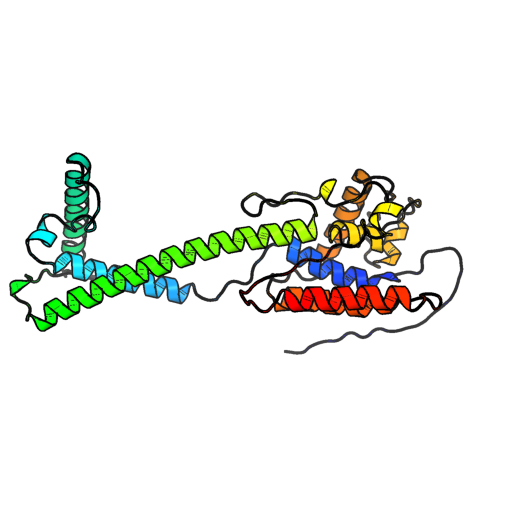22.22 319 ALA A N 1
ATOM 2404 C CA . ALA A 1 319 ? 20.030 -16.645 11.116 1.00 22.22 319 ALA A CA 1
ATOM 2405 C C . ALA A 1 319 ? 21.326 -16.373 10.320 1.00 22.22 319 ALA A C 1
ATOM 2407 O O . ALA A 1 319 ? 21.482 -16.838 9.199 1.00 22.22 319 ALA A O 1
ATOM 2408 N N . ASP A 1 320 ? 22.232 -15.635 10.964 1.00 22.27 320 ASP A N 1
ATOM 2409 C CA . ASP A 1 320 ? 23.696 -15.770 10.978 1.00 22.27 320 ASP A CA 1
ATOM 2410 C C . ASP A 1 320 ? 24.542 -15.872 9.686 1.00 22.27 320 ASP A C 1
ATOM 2412 O O . ASP A 1 320 ? 24.487 -16.825 8.919 1.00 22.27 320 ASP A O 1
ATOM 2416 N N . ASN A 1 321 ? 25.488 -14.920 9.606 1.00 22.27 321 ASN A N 1
ATOM 2417 C CA . ASN A 1 321 ? 26.889 -15.059 9.174 1.00 22.27 321 ASN A CA 1
ATOM 2418 C C . ASN A 1 321 ? 27.220 -15.739 7.824 1.00 22.27 321 ASN A C 1
ATOM 2420 O O . ASN A 1 321 ? 27.260 -16.958 7.721 1.00 22.27 321 ASN A O 1
ATOM 2424 N N . HIS A 1 322 ? 27.713 -14.961 6.849 1.00 20.86 322 HIS A N 1
ATOM 2425 C CA . HIS A 1 322 ? 29.157 -14.774 6.572 1.00 20.86 322 HIS A CA 1
ATOM 2426 C C . HIS A 1 322 ? 29.412 -14.165 5.170 1.00 20.86 322 HIS A C 1
ATOM 2428 O O . HIS A 1 322 ? 28.969 -14.680 4.152 1.00 20.86 322 HIS A O 1
ATOM 2434 N N . VAL A 1 323 ? 30.164 -13.056 5.176 1.00 23.55 323 VAL A N 1
ATOM 2435 C CA . VAL A 1 323 ? 31.262 -12.600 4.285 1.00 23.55 323 VAL A CA 1
ATOM 2436 C C . VAL A 1 323 ? 31.510 -13.332 2.950 1.00 23.55 323 VAL A C 1
ATOM 2438 O O . VAL A 1 323 ? 31.695 -14.540 2.959 1.00 23.55 323 VAL A O 1
ATOM 2441 N N . LEU A 1 324 ? 31.717 -12.563 1.860 1.00 20.34 324 LEU A N 1
ATOM 2442 C CA . LEU A 1 324 ? 32.870 -12.636 0.914 1.00 20.34 324 LEU A CA 1
ATOM 2443 C C . LEU A 1 324 ? 32.680 -11.591 -0.213 1.00 20.34 324 LEU A C 1
ATOM 2445 O O . LEU A 1 324 ? 31.765 -11.704 -1.019 1.00 20.34 324 LEU A O 1
ATOM 2449 N N . THR A 1 325 ? 33.374 -10.445 -0.199 1.00 23.61 325 THR A N 1
ATOM 2450 C CA . THR A 1 325 ? 34.639 -10.174 -0.931 1.00 23.61 325 THR A CA 1
ATOM 2451 C C . THR A 1 325 ? 34.839 -10.985 -2.215 1.00 23.61 325 THR A C 1
ATOM 2453 O O . THR A 1 325 ? 35.261 -12.138 -2.159 1.00 23.61 325 THR A O 1
ATOM 2456 N N . THR A 1 326 ? 34.610 -10.365 -3.374 1.00 32.22 326 THR A N 1
ATOM 2457 C CA . THR A 1 326 ? 35.623 -9.971 -4.387 1.00 32.22 326 THR A CA 1
ATOM 2458 C C . THR A 1 326 ? 34.948 -9.262 -5.553 1.00 32.22 326 THR A C 1
ATOM 2460 O O . THR A 1 326 ? 33.832 -9.679 -5.933 1.00 32.22 326 THR A O 1
#

InterPro domains:
  IPR025932 Trypanosome variant surface glycoprotein, B-type, N-terminal domain [PF13206] (7-295)

pLDDT: mean 75.39, std 22.03, range [20.34, 96.56]

Foldseek 3Di:
DDDDDDDDDDDDDDDDDDQPFQQCQLLLLLLLLLLLQLVVLFADDDPCPVVVVVLVVVLVVLVLQCQQEDAPVCVQQNDDPDDPDDPDDPVNSVVSRVVSVVSSVCQQCDADVPDNPHRPDDHDHNVVDDPVVSVVSVVVNVVSVVVVVVVVVVVVVVVVVSQVVSQVSLCQAQNDGDGSPDDRDAHDLNSADFFLPQQQDDDRRPSRHSLSPSCNQQAARDFLDLCSNSNHDPPDPVCRGRQHRNGSVSSSVSSVVSNVVSVVSYDHDHDDPCSVVVSVVSSVVVVPVPPPPPPPPPVVVVVVVVVVVVVVVPDDDDDDDDDDDD

Sequence (326 aa):
MWFMLALAVLCFPHGANGAEENVNGAEFNVLCHMTNMLDAEKLEQAQTAHLESAAQTAWTEIDNIFTITPNESYYKEGPLPQTGSPPEEQGAKDKRIQDWQAKRKQMENMNEEGSTTRKKYKRKAREDFSKATSAKLDKTHSTAVRVNGDLANTKQLIATEETKIKKELREALLGGTRDGGARKPTADAAAFTTAYATSCYGATGPGKSLANDLVCICGTGSSSDSTTLVQCTSITDSSGYSDDHSSASNAIKIYKKLAAICQKSAATEEASPENIAAPITAFTALLWRTAHSGATKKELIRLEKARTVQINATVGQSADNHVLTT

Secondary structure (DSSP, 8-state):
---------------SSSPPTTTTHHHHHHHHHHHHHHHHT-BPPPS-HHHHHHHHHHHHHHHHHHHHSS-HHHHHH-PPPPTTSPPPPHHHHHHHHHHHHHHHHHHHHPBPTT-SSSBS-----GGGS-HHHHHHHHHHHHHHHHHHHHHHHHHHHHHHHHHHHHHHHHHHHH-S---SSSPPPPP-GGGS-SSHHHHHSSSSSTTS-HHHHHHHHH--SS---GGGGGGT-----TT-----TTSHHHHHHHHHHHHHHHHHHS----B-HHHHHHHHHHHHHHTTTT--TT--TTTHHHHHHHHHHHHTTSS-----------

Radius of gyration: 31.11 Å; chains: 1; bounding box: 74×38×90 Å

Organism: NCBI:txid5691